Protein AF-A0A0K8VGG5-F1 (afdb_monomer_lite)

Foldseek 3Di:
DDDDPDDDDPVVVLCVVVVDPDDDLVNVLVVVVVVVLVCQQAVNNPPDDDDDDPVVVVVVVVVVVDDRRPDDDDSPPRHHCVVVVVVVVVVVVVVVVVVVVVVVVVVVVVVVQPPPDVVDDVVVCVVVVPDPPCLQVDPDPVSVVVVVLVPDPVNVVVVCVVCCCVPVVVVVVVVVVVVVVVVVVVVVVVVVVVVVVVVVVVVVVVVVVVVVVVVVVVVVVVVVVVVVVVVVVVVVCCVPPVVVVVVVVVVVVVVVVD

pLDDT: mean 72.32, std 17.64, range [27.88, 96.75]

Organism: Bactrocera latifrons (NCBI:txid174628)

Sequence (258 aa):
MTTTHIEVSLKEMLQMALGAPKISEINISILHCLFDILFKKLDCQYEKVEMDGQEAACLQSILRKSRIAPLPFNTDKVEVLSHKMKKLVHLRAHQKHLEEQLNEHLDEVRACNNKDSNMYSINDWSKYCGPCEWYCTNAETETDVYCNLLENYDFITKVKRIVEEPVIGPILNMRKRIEELHVHLLDYRRRLEEKSKRLSYIEYVANDIDKFSQLISLEKRSFQQAMEELQRMMDGKMYKVVLPTLKKYIQTETEKNQ

Radius of gyration: 51.88 Å; chains: 1; bounding box: 96×84×146 Å

Secondary structure (DSSP, 8-state):
---------HHHHHHHHT--SS--HHHHHHHHHHHHHHHHHHT-TT------SHHHHHHHHHHHHSPPPS-----TT---THHHHHHHHHHHHHHHHHHHHHHHHHHHHHHHHTS--TTS-HHHHHHHHSSTTTTTTS--TTTHHHHHHHH-HHHHHHHHHHHIIIIIHHHHHHHHHHHHHHHHHHHHHHHHHHHHHHHHHHHHHHHHHHHHHHHHHHHHHHHHHHHHHHHHHHHHHIIIIIHHHHHHHHHHHHHHT-

Structure (mmCIF, N/CA/C/O backbone):
data_AF-A0A0K8VGG5-F1
#
_entry.id   AF-A0A0K8VGG5-F1
#
loop_
_atom_site.group_PDB
_atom_site.id
_atom_site.type_symbol
_atom_site.label_atom_id
_atom_site.label_alt_id
_atom_site.label_comp_id
_atom_site.label_asym_id
_atom_site.label_entity_id
_atom_site.label_seq_id
_atom_site.pdbx_PDB_ins_code
_atom_site.Cartn_x
_atom_site.Cartn_y
_atom_site.Cartn_z
_atom_site.occupancy
_atom_site.B_iso_or_equiv
_atom_site.auth_seq_id
_atom_site.auth_comp_id
_atom_site.auth_asym_id
_atom_site.auth_atom_id
_atom_site.pdbx_PDB_model_num
ATOM 1 N N . MET A 1 1 ? 43.291 -2.675 -51.892 1.00 27.88 1 MET A N 1
ATOM 2 C CA . MET A 1 1 ? 42.647 -3.521 -50.868 1.00 27.88 1 MET A CA 1
ATOM 3 C C . MET A 1 1 ? 43.622 -4.645 -50.545 1.00 27.88 1 MET A C 1
ATOM 5 O O . MET A 1 1 ? 43.929 -5.409 -51.443 1.00 27.88 1 MET A O 1
ATOM 9 N N . THR A 1 2 ? 44.426 -4.541 -49.483 1.00 33.06 2 THR A N 1
ATOM 10 C CA . THR A 1 2 ? 44.107 -4.664 -48.037 1.00 33.06 2 THR A CA 1
ATOM 11 C C . THR A 1 2 ? 44.444 -6.071 -47.548 1.00 33.06 2 THR A C 1
ATOM 13 O O . THR A 1 2 ? 44.030 -7.059 -48.139 1.00 33.06 2 THR A O 1
ATOM 16 N N . THR A 1 3 ? 45.232 -6.121 -46.477 1.00 51.81 3 THR A N 1
ATOM 17 C CA . THR A 1 3 ? 45.608 -7.295 -45.682 1.00 51.81 3 THR A CA 1
ATOM 18 C C . THR A 1 3 ? 44.422 -8.227 -45.435 1.00 51.81 3 THR A C 1
ATOM 20 O O . THR A 1 3 ? 43.427 -7.782 -44.865 1.00 51.81 3 THR A O 1
ATOM 23 N N . THR A 1 4 ? 44.520 -9.508 -45.799 1.00 34.03 4 THR A N 1
ATOM 24 C CA . THR A 1 4 ? 43.495 -10.502 -45.449 1.00 34.03 4 THR A CA 1
ATOM 25 C C . THR A 1 4 ? 44.023 -11.460 -44.386 1.00 34.03 4 THR A C 1
ATOM 27 O O . THR A 1 4 ? 44.619 -12.497 -44.662 1.00 34.03 4 THR A O 1
ATOM 30 N N . HIS A 1 5 ? 43.772 -11.098 -43.127 1.00 41.88 5 HIS A N 1
ATOM 31 C CA . HIS A 1 5 ? 43.536 -12.100 -42.095 1.00 41.88 5 HIS A CA 1
ATOM 32 C C . HIS A 1 5 ? 42.400 -13.014 -42.584 1.00 41.88 5 HIS A C 1
ATOM 34 O O . HIS A 1 5 ? 41.344 -12.516 -42.972 1.00 41.88 5 HIS A O 1
ATOM 40 N N . ILE A 1 6 ? 42.633 -14.330 -42.625 1.00 44.53 6 ILE A N 1
ATOM 41 C CA . ILE A 1 6 ? 41.616 -15.310 -43.020 1.00 44.53 6 ILE A CA 1
ATOM 42 C C . ILE A 1 6 ? 40.860 -15.748 -41.761 1.00 44.53 6 ILE A C 1
ATOM 44 O O . ILE A 1 6 ? 41.378 -16.509 -40.945 1.00 44.53 6 ILE A O 1
ATOM 48 N N . GLU A 1 7 ? 39.628 -15.269 -41.620 1.00 40.88 7 GLU A N 1
ATOM 49 C CA . GLU A 1 7 ? 38.611 -15.854 -40.747 1.00 40.88 7 GLU A CA 1
ATOM 50 C C . GLU A 1 7 ? 37.958 -17.025 -41.498 1.00 40.88 7 GLU A C 1
ATOM 52 O O . GLU A 1 7 ? 37.336 -16.828 -42.539 1.00 40.88 7 GLU A O 1
ATOM 57 N N . VAL A 1 8 ? 38.140 -18.257 -41.009 1.00 46.16 8 VAL A N 1
ATOM 58 C CA . VAL A 1 8 ? 37.638 -19.480 -41.666 1.00 46.16 8 VAL A CA 1
ATOM 59 C C . VAL A 1 8 ? 36.397 -19.999 -40.946 1.00 46.16 8 VAL A C 1
ATOM 61 O O . VAL A 1 8 ? 36.364 -20.077 -39.715 1.00 46.16 8 VAL A O 1
ATOM 64 N N . SER A 1 9 ? 35.383 -20.396 -41.716 1.00 47.25 9 SER A N 1
ATOM 65 C CA . SER A 1 9 ? 34.114 -20.889 -41.180 1.00 47.25 9 SER A CA 1
ATOM 66 C C . SER A 1 9 ? 34.173 -22.375 -40.795 1.00 47.25 9 SER A C 1
ATOM 68 O O . SER A 1 9 ? 34.919 -23.174 -41.367 1.00 47.25 9 SER A O 1
ATOM 70 N N . LEU A 1 10 ? 33.303 -22.784 -39.864 1.00 43.03 10 LEU A N 1
ATOM 71 C CA . LEU A 1 10 ? 33.147 -24.174 -39.407 1.00 43.03 10 LEU A CA 1
ATOM 72 C C . LEU A 1 10 ? 32.965 -25.177 -40.568 1.00 43.03 10 LEU A C 1
ATOM 74 O O . LEU A 1 10 ? 33.367 -26.330 -40.460 1.00 43.03 10 LEU A O 1
ATOM 78 N N . LYS A 1 11 ? 32.396 -24.728 -41.694 1.00 46.16 11 LYS A N 1
ATOM 79 C CA . LYS A 1 11 ? 32.147 -25.518 -42.908 1.00 46.16 11 LYS A CA 1
ATOM 80 C C . LYS A 1 11 ? 33.434 -25.885 -43.658 1.00 46.16 11 LYS A C 1
ATOM 82 O O . LYS A 1 11 ? 33.551 -27.000 -44.159 1.00 46.16 11 LYS A O 1
ATOM 87 N N . GLU A 1 12 ? 34.409 -24.985 -43.705 1.00 48.16 12 GLU A N 1
ATOM 88 C CA . GLU A 1 12 ? 35.701 -25.215 -44.368 1.00 48.16 12 GLU A CA 1
ATOM 89 C C . GLU A 1 12 ? 36.634 -26.040 -43.475 1.00 48.16 12 GLU A C 1
ATOM 91 O O . GLU A 1 12 ? 37.335 -26.926 -43.961 1.00 48.16 12 GLU A O 1
ATOM 96 N N . MET A 1 13 ? 36.546 -25.856 -42.153 1.00 49.25 13 MET A N 1
ATOM 97 C CA . MET A 1 13 ? 37.193 -26.737 -41.177 1.00 49.25 13 MET A CA 1
ATOM 98 C C . MET A 1 13 ? 36.639 -28.174 -41.257 1.00 49.25 13 MET A C 1
ATOM 100 O O . MET A 1 13 ? 37.407 -29.119 -41.120 1.00 49.25 13 MET A O 1
ATOM 104 N N . LEU A 1 14 ? 35.346 -28.357 -41.565 1.00 53.09 14 LEU A N 1
ATOM 105 C CA . LEU A 1 14 ? 34.717 -29.674 -41.750 1.00 53.09 14 LEU A CA 1
ATOM 106 C C . LEU A 1 14 ? 35.116 -30.360 -43.071 1.00 53.09 14 LEU A C 1
ATOM 108 O O . LEU A 1 14 ? 35.306 -31.571 -43.094 1.00 53.09 14 LEU A O 1
ATOM 112 N N . GLN A 1 15 ? 35.272 -29.608 -44.166 1.00 48.94 15 GLN A N 1
ATOM 113 C CA . GLN A 1 15 ? 35.759 -30.154 -45.442 1.00 48.94 15 GLN A CA 1
ATOM 114 C C . GLN A 1 15 ? 37.261 -30.487 -45.410 1.00 48.94 15 GLN A C 1
ATOM 116 O O . GLN A 1 15 ? 37.673 -31.464 -46.031 1.00 48.94 15 GLN A O 1
ATOM 121 N N . MET A 1 16 ? 38.066 -29.753 -44.633 1.00 50.59 16 MET A N 1
ATOM 122 C CA . MET A 1 16 ? 39.464 -30.110 -44.345 1.00 50.59 16 MET A CA 1
ATOM 123 C C . MET A 1 16 ? 39.582 -31.268 -43.340 1.00 50.59 16 MET A C 1
ATOM 125 O O . MET A 1 16 ? 40.424 -32.145 -43.515 1.00 50.59 16 MET A O 1
ATOM 129 N N . ALA A 1 17 ? 38.702 -31.333 -42.335 1.00 48.16 17 ALA A N 1
ATOM 130 C CA . ALA A 1 17 ? 38.617 -32.458 -41.397 1.00 48.16 17 ALA A CA 1
ATOM 131 C C . ALA A 1 17 ? 38.149 -33.767 -42.060 1.00 48.16 17 ALA A C 1
ATOM 133 O O . ALA A 1 17 ? 38.403 -34.848 -41.537 1.00 48.16 17 ALA A O 1
ATOM 134 N N . LEU A 1 18 ? 37.491 -33.680 -43.219 1.00 44.94 18 LEU A N 1
ATOM 135 C CA . LEU A 1 18 ? 37.012 -34.820 -43.998 1.00 44.94 18 LEU A CA 1
ATOM 136 C C . LEU A 1 18 ? 37.808 -35.046 -45.292 1.00 44.94 18 LEU A C 1
ATOM 138 O O . LEU A 1 18 ? 37.267 -35.687 -46.185 1.00 44.94 18 LEU A O 1
ATOM 142 N N . GLY A 1 19 ? 39.048 -34.542 -45.407 1.00 45.25 19 GLY A N 1
ATOM 143 C CA . GLY A 1 19 ? 39.914 -34.554 -46.604 1.00 45.25 19 GLY A CA 1
ATOM 144 C C . GLY A 1 19 ? 40.228 -35.925 -47.238 1.00 45.25 19 GLY A C 1
ATOM 145 O O . GLY A 1 19 ? 41.388 -36.301 -47.379 1.00 45.25 19 GLY A O 1
ATOM 146 N N . ALA A 1 20 ? 39.208 -36.677 -47.646 1.00 49.12 20 ALA A N 1
ATOM 147 C CA . ALA A 1 20 ? 39.273 -38.024 -48.185 1.00 49.12 20 ALA A CA 1
ATOM 148 C C . ALA A 1 20 ? 38.339 -38.156 -49.407 1.00 49.12 20 ALA A C 1
ATOM 150 O O . ALA A 1 20 ? 37.177 -37.752 -49.342 1.00 49.12 20 ALA A O 1
ATOM 151 N N . PRO A 1 21 ? 38.788 -38.780 -50.513 1.00 53.78 21 PRO A N 1
ATOM 152 C CA . PRO A 1 21 ? 37.979 -38.965 -51.722 1.00 53.78 21 PRO A CA 1
ATOM 153 C C . PRO A 1 21 ? 36.872 -40.029 -51.577 1.00 53.78 21 PRO A C 1
ATOM 155 O O . PRO A 1 21 ? 36.093 -40.229 -52.507 1.00 53.78 21 PRO A O 1
ATOM 158 N N . LYS A 1 22 ? 36.783 -40.732 -50.435 1.00 52.47 22 LYS A N 1
ATOM 159 C CA . LYS A 1 22 ? 35.708 -41.685 -50.118 1.00 52.47 22 LYS A CA 1
ATOM 160 C C . LYS A 1 22 ? 35.277 -41.569 -48.657 1.00 52.47 22 LYS A C 1
ATOM 162 O O . LYS A 1 22 ? 36.106 -41.491 -47.754 1.00 52.47 22 LYS A O 1
ATOM 167 N N . ILE A 1 23 ? 33.964 -41.608 -48.452 1.00 53.28 23 ILE A N 1
ATOM 168 C CA . ILE A 1 23 ? 33.302 -41.597 -47.147 1.00 53.28 23 ILE A CA 1
ATOM 169 C C . ILE A 1 23 ? 33.581 -42.930 -46.439 1.00 53.28 23 ILE A C 1
ATOM 171 O O . ILE A 1 23 ? 33.201 -43.987 -46.939 1.00 53.28 23 ILE A O 1
ATOM 175 N N . SER A 1 24 ? 34.253 -42.885 -45.288 1.00 54.47 24 SER A N 1
ATOM 176 C CA . SER A 1 24 ? 34.463 -44.043 -44.414 1.00 54.47 24 SER A CA 1
ATOM 177 C C . SER A 1 24 ? 33.392 -44.106 -43.316 1.00 54.47 24 SER A C 1
ATOM 179 O O . SER A 1 24 ? 32.784 -43.094 -42.960 1.00 54.47 24 SER A O 1
ATOM 181 N N . GLU A 1 25 ? 33.182 -45.292 -42.739 1.00 57.09 25 GLU A N 1
ATOM 182 C CA . GLU A 1 25 ? 32.248 -45.537 -41.622 1.00 57.09 25 GLU A CA 1
ATOM 183 C C . GLU A 1 25 ? 32.526 -44.628 -40.404 1.00 57.09 25 GLU A C 1
ATOM 185 O O . GLU A 1 25 ? 31.616 -44.227 -39.676 1.00 57.09 25 GLU A O 1
ATOM 190 N N . ILE A 1 26 ? 33.782 -44.213 -40.237 1.00 58.41 26 ILE A N 1
ATOM 191 C CA . ILE A 1 26 ? 34.239 -43.313 -39.173 1.00 58.41 26 ILE A CA 1
ATOM 192 C C . ILE A 1 26 ? 33.782 -41.868 -39.432 1.00 58.41 26 ILE A C 1
ATOM 194 O O . ILE A 1 26 ? 33.304 -41.208 -38.514 1.00 58.41 26 ILE A O 1
ATOM 198 N N . ASN A 1 27 ? 33.851 -41.385 -40.676 1.00 58.22 27 ASN A N 1
ATOM 199 C CA . ASN A 1 27 ? 33.405 -40.033 -41.041 1.00 58.22 27 ASN A CA 1
ATOM 200 C C . ASN A 1 27 ? 31.888 -39.874 -40.875 1.00 58.22 27 ASN A C 1
ATOM 202 O O . ASN A 1 27 ? 31.411 -38.844 -40.401 1.00 58.22 27 ASN A O 1
ATOM 206 N N . ILE A 1 28 ? 31.140 -40.926 -41.219 1.00 62.59 28 ILE A N 1
ATOM 207 C CA . ILE A 1 28 ? 29.697 -41.015 -40.973 1.00 62.59 28 ILE A CA 1
ATOM 208 C C . ILE A 1 28 ? 29.424 -41.005 -39.464 1.00 62.59 28 ILE A C 1
ATOM 210 O O . ILE A 1 28 ? 28.578 -40.247 -39.002 1.00 62.59 28 ILE A O 1
ATOM 214 N N . SER A 1 29 ? 30.189 -41.771 -38.683 1.00 60.59 29 SER A N 1
ATOM 215 C CA . SER A 1 29 ? 30.059 -41.811 -37.221 1.00 60.59 29 SER A CA 1
ATOM 216 C C . SER A 1 29 ? 30.316 -40.449 -36.562 1.00 60.59 29 SER A C 1
ATOM 218 O O . SER A 1 29 ? 29.552 -40.038 -35.697 1.00 60.59 29 SER A O 1
ATOM 220 N N . ILE A 1 30 ? 31.340 -39.707 -36.999 1.00 63.28 30 ILE A N 1
ATOM 221 C CA . ILE A 1 30 ? 31.639 -38.356 -36.490 1.00 63.28 30 ILE A CA 1
ATOM 222 C C . ILE A 1 30 ? 30.507 -37.378 -36.828 1.00 63.28 30 ILE A C 1
ATOM 224 O O . ILE A 1 30 ? 30.119 -36.567 -35.988 1.00 63.28 30 ILE A O 1
ATOM 228 N N . LEU A 1 31 ? 29.952 -37.470 -38.038 1.00 64.00 31 LEU A N 1
ATOM 229 C CA . LEU A 1 31 ? 28.822 -36.647 -38.456 1.00 64.00 31 LEU A CA 1
ATOM 230 C C . LEU A 1 31 ? 27.564 -36.955 -37.629 1.00 64.00 31 LEU A C 1
ATOM 232 O O . LEU A 1 31 ? 26.900 -36.026 -37.172 1.00 64.00 31 LEU A O 1
ATOM 236 N N . HIS A 1 32 ? 27.278 -38.235 -37.376 1.00 66.50 32 HIS A N 1
ATOM 237 C CA . HIS A 1 32 ? 26.204 -38.648 -36.470 1.00 66.50 32 HIS A CA 1
ATOM 238 C C . HIS A 1 32 ? 26.393 -38.061 -35.069 1.00 66.50 32 HIS A C 1
ATOM 240 O O . HIS A 1 32 ? 25.471 -37.452 -34.535 1.00 66.50 32 HIS A O 1
ATOM 246 N N . CYS A 1 33 ? 27.600 -38.137 -34.506 1.00 65.38 33 CYS A N 1
ATOM 247 C CA . CYS A 1 33 ? 27.876 -37.566 -33.190 1.00 65.38 33 CYS A CA 1
ATOM 248 C C . CYS A 1 33 ? 27.758 -36.032 -33.164 1.00 65.38 33 CYS A C 1
ATOM 250 O O . CYS A 1 33 ? 27.311 -35.465 -32.168 1.00 65.38 33 CYS A O 1
ATOM 252 N N . LEU A 1 34 ? 28.118 -35.340 -34.250 1.00 66.62 34 LEU A N 1
ATOM 253 C CA . LEU A 1 34 ? 27.929 -33.893 -34.369 1.00 66.62 34 LEU A CA 1
ATOM 254 C C . LEU A 1 34 ? 26.440 -33.523 -34.395 1.00 66.62 34 LEU A C 1
ATOM 256 O O . LEU A 1 34 ? 26.037 -32.579 -33.713 1.00 66.62 34 LEU A O 1
ATOM 260 N N . PHE A 1 35 ? 25.624 -34.279 -35.132 1.00 69.00 35 PHE A N 1
ATOM 261 C CA . PHE A 1 35 ? 24.174 -34.104 -35.124 1.00 69.00 35 PHE A CA 1
ATOM 262 C C . PHE A 1 35 ? 23.580 -34.365 -33.740 1.00 69.00 35 PHE A C 1
ATOM 264 O O . PHE A 1 35 ? 22.821 -33.530 -33.256 1.00 69.00 35 PHE A O 1
ATOM 271 N N . ASP A 1 36 ? 23.995 -35.425 -33.048 1.00 68.12 36 ASP A N 1
ATOM 272 C CA . ASP A 1 36 ? 23.537 -35.710 -31.683 1.00 68.12 36 ASP A CA 1
ATOM 273 C C . ASP A 1 36 ? 23.883 -34.579 -30.700 1.00 68.12 36 ASP A C 1
ATOM 275 O O . ASP A 1 36 ? 23.056 -34.193 -29.870 1.00 68.12 36 ASP A O 1
ATOM 279 N N . ILE A 1 37 ? 25.081 -33.991 -30.809 1.00 67.75 37 ILE A N 1
ATOM 280 C CA . ILE A 1 37 ? 25.495 -32.840 -29.990 1.00 67.75 37 ILE A CA 1
ATOM 281 C C . ILE A 1 37 ? 24.668 -31.593 -30.328 1.00 67.75 37 ILE A C 1
ATOM 283 O O . ILE A 1 37 ? 24.286 -30.849 -29.422 1.00 67.75 37 ILE A O 1
ATOM 287 N N . LEU A 1 38 ? 24.382 -31.342 -31.608 1.00 67.25 38 LEU A N 1
ATOM 288 C CA . LEU A 1 38 ? 23.552 -30.213 -32.035 1.00 67.25 38 LEU A CA 1
ATOM 289 C C . LEU A 1 38 ? 22.106 -30.366 -31.559 1.00 67.25 38 LEU A C 1
ATOM 291 O O . LEU A 1 38 ? 21.552 -29.417 -31.006 1.00 67.25 38 LEU A O 1
ATOM 295 N N . PHE A 1 39 ? 21.527 -31.560 -31.679 1.00 68.50 39 PHE A N 1
ATOM 296 C CA . PHE A 1 39 ? 20.200 -31.854 -31.145 1.00 68.50 39 PHE A CA 1
ATOM 297 C C . PHE A 1 39 ? 20.164 -31.742 -29.617 1.00 68.50 39 PHE A C 1
ATOM 299 O O . PHE A 1 39 ? 19.191 -31.218 -29.078 1.00 68.50 39 PHE A O 1
ATOM 306 N N . LYS A 1 40 ? 21.246 -32.116 -28.911 1.00 67.81 40 LYS A N 1
ATOM 307 C CA . LYS A 1 40 ? 21.392 -31.863 -27.465 1.00 67.81 40 LYS A CA 1
ATOM 308 C C . LYS A 1 40 ? 21.412 -30.375 -27.131 1.00 67.81 40 LYS A C 1
ATOM 310 O O . LYS A 1 40 ? 20.731 -29.945 -26.207 1.00 67.81 40 LYS A O 1
ATOM 315 N N . LYS A 1 41 ? 22.171 -29.574 -27.887 1.00 66.81 41 LYS A N 1
ATOM 316 C CA . LYS A 1 41 ? 22.233 -28.114 -27.695 1.00 66.81 41 LYS A CA 1
ATOM 317 C C . LYS A 1 41 ? 20.892 -27.433 -27.936 1.00 66.81 41 LYS A C 1
ATOM 319 O O . LYS A 1 41 ? 20.602 -26.4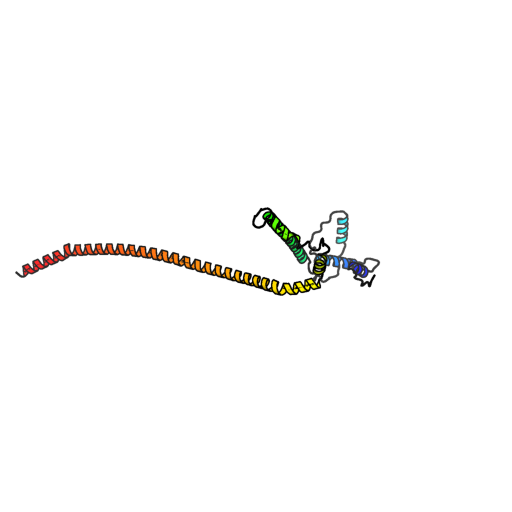45 -27.267 1.00 66.81 41 LYS A O 1
ATOM 324 N N . LEU A 1 42 ? 20.111 -27.927 -28.892 1.00 64.31 42 LEU A N 1
ATOM 325 C CA . LEU A 1 42 ? 18.816 -27.360 -29.268 1.00 64.31 42 LEU A CA 1
ATOM 326 C C . LEU A 1 42 ? 17.640 -27.894 -28.437 1.00 64.31 42 LEU A C 1
ATOM 328 O O . LEU A 1 42 ? 16.550 -27.354 -28.568 1.00 64.31 42 LEU A O 1
ATOM 332 N N . ASP A 1 43 ? 17.870 -28.865 -27.543 1.00 64.12 43 ASP A N 1
ATOM 333 C CA . ASP A 1 43 ? 16.836 -29.523 -26.720 1.00 64.12 43 ASP A CA 1
ATOM 334 C C . ASP A 1 43 ? 15.829 -30.369 -27.531 1.00 64.12 43 ASP A C 1
ATOM 336 O O . ASP A 1 43 ? 14.733 -30.666 -27.071 1.00 64.12 43 ASP A O 1
ATOM 340 N N . CYS A 1 44 ? 16.202 -30.797 -28.743 1.00 63.28 44 CYS A N 1
ATOM 341 C CA . CYS A 1 44 ? 15.328 -31.538 -29.668 1.00 63.28 44 CYS A CA 1
ATOM 342 C C . CYS A 1 44 ? 15.487 -33.067 -29.568 1.00 63.28 44 CYS A C 1
ATOM 344 O O . CYS A 1 44 ? 14.998 -33.803 -30.420 1.00 63.28 44 CYS A O 1
ATOM 346 N N . GLN A 1 45 ? 16.197 -33.582 -28.557 1.00 60.56 45 GLN A N 1
ATOM 347 C CA . GLN A 1 45 ? 16.576 -35.005 -28.481 1.00 60.56 45 GLN A CA 1
ATOM 348 C C . GLN A 1 45 ? 15.390 -35.971 -28.355 1.00 60.56 45 GLN A C 1
ATOM 350 O O . GLN A 1 45 ? 15.518 -37.151 -28.674 1.00 60.56 45 GLN A O 1
ATOM 355 N N . TYR A 1 46 ? 14.250 -35.472 -27.880 1.00 59.62 46 TYR A N 1
ATOM 356 C CA . TYR A 1 46 ? 13.032 -36.250 -27.653 1.00 59.62 46 TYR A CA 1
ATOM 357 C C . TYR A 1 46 ? 11.877 -35.805 -28.558 1.00 59.62 46 TYR A C 1
ATOM 359 O O . TYR A 1 46 ? 10.742 -36.240 -28.363 1.00 59.62 46 TYR A O 1
ATOM 367 N N . GLU A 1 47 ? 12.142 -34.935 -29.537 1.00 60.72 47 GLU A N 1
ATOM 368 C CA . GLU A 1 47 ? 11.121 -34.515 -30.491 1.00 60.72 47 GLU A CA 1
ATOM 369 C C . GLU A 1 47 ? 10.846 -35.640 -31.492 1.00 60.72 47 GLU A C 1
ATOM 371 O O . GLU A 1 47 ? 11.733 -36.155 -32.175 1.00 60.72 47 GLU A O 1
ATOM 376 N N . LYS A 1 48 ? 9.578 -36.047 -31.565 1.00 54.72 48 LYS A N 1
ATOM 377 C CA . LYS A 1 48 ? 9.122 -37.084 -32.483 1.00 54.72 48 LYS A CA 1
ATOM 378 C C . LYS A 1 48 ? 8.937 -36.465 -33.868 1.00 54.72 48 LYS A C 1
ATOM 380 O O . LYS A 1 48 ? 7.919 -35.835 -34.133 1.00 54.72 48 LYS A O 1
ATOM 385 N N . VAL A 1 49 ? 9.921 -36.645 -34.745 1.00 60.34 49 VAL A N 1
ATOM 386 C CA . VAL A 1 49 ? 9.794 -36.270 -36.158 1.00 60.34 49 VAL A CA 1
ATOM 387 C C . VAL A 1 49 ? 9.078 -37.400 -36.893 1.00 60.34 49 VAL A 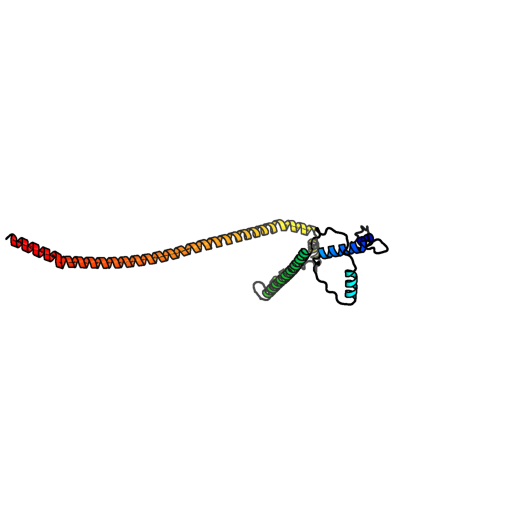C 1
ATOM 389 O O . VAL A 1 49 ? 9.632 -38.482 -37.086 1.00 60.34 49 VAL A O 1
ATOM 392 N N . GLU A 1 50 ? 7.826 -37.165 -37.274 1.00 57.19 50 GLU A N 1
ATOM 393 C CA . GLU A 1 50 ? 7.074 -38.067 -38.146 1.00 57.19 50 GLU A CA 1
ATOM 394 C C . GLU A 1 50 ? 7.368 -37.694 -39.603 1.00 57.19 50 GLU A C 1
ATOM 396 O O . GLU A 1 50 ? 7.177 -36.553 -40.019 1.00 57.19 50 GLU A O 1
ATOM 401 N N . MET A 1 51 ? 7.898 -38.650 -40.365 1.00 58.62 51 MET A N 1
ATOM 402 C CA . MET A 1 51 ? 8.161 -38.504 -41.796 1.00 58.62 51 MET A CA 1
ATOM 403 C C . MET A 1 51 ? 7.238 -39.451 -42.553 1.00 58.62 51 MET A C 1
ATOM 405 O O . MET A 1 51 ? 7.197 -40.637 -42.227 1.00 58.62 51 MET A O 1
ATOM 409 N N . ASP A 1 52 ? 6.549 -38.943 -43.571 1.00 53.56 52 ASP A N 1
ATOM 410 C CA . ASP A 1 52 ? 5.628 -39.722 -44.401 1.00 53.56 52 ASP A CA 1
ATOM 411 C C . ASP A 1 52 ? 6.083 -39.689 -45.870 1.00 53.56 52 ASP A C 1
ATOM 413 O O . ASP A 1 52 ? 6.595 -38.670 -46.336 1.00 53.56 52 ASP A O 1
ATOM 417 N N . GLY A 1 53 ? 5.944 -40.810 -46.591 1.00 73.56 53 GLY A N 1
ATOM 418 C CA . GLY A 1 53 ? 6.353 -40.945 -48.001 1.00 73.56 53 GLY A CA 1
ATOM 419 C C . GLY A 1 53 ? 7.372 -42.058 -48.300 1.00 73.56 53 GLY A C 1
ATOM 420 O O . GLY A 1 53 ? 7.876 -42.753 -47.413 1.00 73.56 53 GLY A O 1
ATOM 421 N N . GLN A 1 54 ? 7.686 -42.253 -49.585 1.00 65.12 54 GLN A N 1
ATOM 422 C CA . GLN A 1 54 ? 8.576 -43.324 -50.064 1.00 65.12 54 GLN A CA 1
ATOM 423 C C . GLN A 1 54 ? 10.034 -43.102 -49.618 1.00 65.12 54 GLN A C 1
ATOM 425 O O . GLN A 1 54 ? 10.763 -44.049 -49.308 1.00 65.12 54 GLN A O 1
ATOM 430 N N . GLU A 1 55 ? 10.435 -41.839 -49.505 1.00 60.69 55 GLU A N 1
ATOM 431 C CA . GLU A 1 55 ? 11.716 -41.391 -48.973 1.00 60.69 55 GLU A CA 1
ATOM 432 C C . GLU A 1 55 ? 11.840 -41.730 -47.483 1.00 60.69 55 GLU A C 1
ATOM 434 O O . GLU A 1 55 ? 12.901 -42.176 -47.049 1.00 60.69 55 GLU A O 1
ATOM 439 N N . ALA A 1 56 ? 10.748 -41.614 -46.716 1.00 59.31 56 ALA A N 1
ATOM 440 C CA . ALA A 1 56 ? 10.711 -41.973 -45.299 1.00 59.31 56 ALA A CA 1
ATOM 441 C C . ALA A 1 56 ? 10.905 -43.483 -45.090 1.00 59.31 56 ALA A C 1
ATOM 443 O O . ALA A 1 56 ? 11.686 -43.893 -44.231 1.00 59.31 56 ALA A O 1
ATOM 444 N N . ALA A 1 57 ? 10.281 -44.321 -45.927 1.00 63.22 57 ALA A N 1
ATOM 445 C CA . ALA A 1 57 ? 10.477 -45.773 -45.895 1.00 63.22 57 ALA A CA 1
ATOM 446 C C . ALA A 1 57 ? 11.933 -46.169 -46.215 1.00 63.22 57 ALA A C 1
ATOM 448 O O . ALA A 1 57 ? 12.505 -47.056 -45.570 1.00 63.22 57 ALA A O 1
ATOM 449 N N . CYS A 1 58 ? 12.562 -45.476 -47.170 1.00 60.72 58 CYS A N 1
ATOM 450 C CA . CYS A 1 58 ? 13.973 -45.660 -47.502 1.00 60.72 58 CYS A CA 1
ATOM 451 C C . CYS A 1 58 ? 14.879 -45.270 -46.323 1.00 60.72 58 CYS A C 1
ATOM 453 O O . CYS A 1 58 ? 15.715 -46.069 -45.891 1.00 60.72 58 CYS A O 1
ATOM 455 N N . LEU A 1 59 ? 14.658 -44.094 -45.735 1.00 61.34 59 LEU A N 1
ATOM 456 C CA . LEU A 1 59 ? 15.441 -43.568 -44.616 1.00 61.34 59 LEU A CA 1
ATOM 457 C C . LEU A 1 59 ? 15.287 -44.436 -43.358 1.00 61.34 59 LEU A C 1
ATOM 459 O O . LEU A 1 59 ? 16.276 -44.759 -42.705 1.00 61.34 59 LEU A O 1
ATOM 463 N N . GLN A 1 60 ? 14.081 -44.934 -43.079 1.00 62.31 60 GLN A N 1
ATOM 464 C CA . GLN A 1 60 ? 13.821 -45.875 -41.990 1.00 62.31 60 GLN A CA 1
ATOM 465 C C . GLN A 1 60 ? 14.533 -47.220 -42.207 1.00 62.31 60 GLN A C 1
ATOM 467 O O . GLN A 1 60 ? 15.034 -47.823 -41.256 1.00 62.31 60 GLN A O 1
ATOM 472 N N . SER A 1 61 ? 14.631 -47.685 -43.456 1.00 61.53 61 SER A N 1
ATOM 473 C CA . SER A 1 61 ? 15.390 -48.893 -43.792 1.00 61.53 61 SER A CA 1
ATOM 474 C C . SER A 1 61 ? 16.902 -48.712 -43.602 1.00 61.53 61 SER A C 1
ATOM 476 O O . SER A 1 61 ? 17.577 -49.648 -43.169 1.00 61.53 61 SER A O 1
ATOM 478 N N . ILE A 1 62 ? 17.421 -47.510 -43.875 1.00 63.03 62 ILE A N 1
ATOM 479 C CA . ILE A 1 62 ? 18.828 -47.142 -43.678 1.00 63.03 62 ILE A CA 1
ATOM 480 C C . ILE A 1 62 ? 19.129 -47.026 -42.181 1.00 63.03 62 ILE A C 1
ATOM 482 O O . ILE A 1 62 ? 20.082 -47.643 -41.714 1.00 63.03 62 ILE A O 1
ATOM 486 N N . LEU A 1 63 ? 18.271 -46.344 -41.416 1.00 60.84 63 LEU A N 1
ATOM 487 C CA . LEU A 1 63 ? 18.403 -46.190 -39.963 1.00 60.84 63 LEU A CA 1
ATOM 488 C C . LEU A 1 63 ? 18.353 -47.532 -39.216 1.00 60.84 63 LEU A C 1
ATOM 490 O O . LEU A 1 63 ? 19.096 -47.741 -38.263 1.00 60.84 63 LEU A O 1
ATOM 494 N N . ARG A 1 64 ? 17.521 -48.482 -39.667 1.00 61.88 64 ARG A N 1
ATOM 495 C CA . ARG A 1 64 ? 17.490 -49.848 -39.106 1.00 61.88 64 ARG A CA 1
ATOM 496 C C . ARG A 1 64 ? 18.769 -50.644 -39.378 1.00 61.88 64 ARG A C 1
ATOM 498 O O . ARG A 1 64 ? 19.065 -51.579 -38.640 1.00 61.88 64 ARG A O 1
ATOM 505 N N . LYS A 1 65 ? 19.492 -50.320 -40.455 1.00 57.91 65 LYS A N 1
ATOM 506 C CA . LYS A 1 65 ? 20.735 -50.995 -40.864 1.00 57.91 65 LYS A CA 1
ATOM 507 C C . LYS A 1 65 ? 21.989 -50.301 -40.333 1.00 57.91 65 LYS A C 1
ATOM 509 O O . LYS A 1 65 ? 23.026 -50.952 -40.221 1.00 57.91 65 LYS A O 1
ATOM 514 N N . SER A 1 66 ? 21.915 -49.01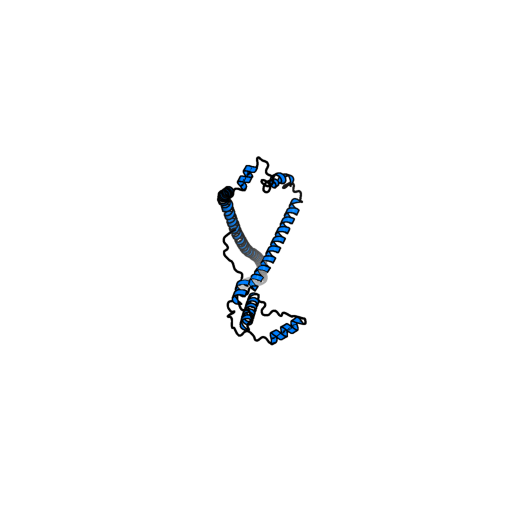2 -40.011 1.00 53.56 66 SER A N 1
ATOM 515 C CA . SER A 1 66 ? 23.020 -48.270 -39.414 1.00 53.56 66 SER A CA 1
ATOM 516 C C . SER A 1 66 ? 23.213 -48.691 -37.959 1.00 53.56 66 SER A C 1
ATOM 518 O O . SER A 1 66 ? 22.291 -48.595 -37.150 1.00 53.56 66 SER A O 1
ATOM 520 N N . ARG A 1 67 ? 24.417 -49.153 -37.613 1.00 55.44 67 ARG A N 1
ATOM 521 C CA . ARG A 1 67 ? 24.805 -49.348 -36.213 1.00 55.44 67 ARG A CA 1
ATOM 522 C C . ARG A 1 67 ? 25.057 -47.986 -35.573 1.00 55.44 67 ARG A C 1
ATOM 524 O O . ARG A 1 67 ? 25.642 -47.107 -36.199 1.00 55.44 67 ARG A O 1
ATOM 531 N N . ILE A 1 68 ? 24.621 -47.837 -34.324 1.00 56.50 68 ILE A N 1
ATOM 532 C CA . ILE A 1 68 ? 24.910 -46.665 -33.491 1.00 56.50 68 ILE A CA 1
ATOM 533 C C . ILE A 1 68 ? 26.435 -46.513 -33.409 1.00 56.50 68 ILE A C 1
ATOM 535 O O . ILE A 1 68 ? 27.141 -47.493 -33.156 1.00 56.50 68 ILE A O 1
ATOM 539 N N . ALA A 1 69 ? 26.932 -45.304 -33.676 1.00 49.56 69 ALA A N 1
ATOM 540 C CA . ALA A 1 69 ? 28.357 -45.005 -33.715 1.00 49.56 69 ALA A CA 1
ATOM 541 C C . ALA A 1 69 ? 29.054 -45.435 -32.402 1.00 49.56 69 ALA A C 1
ATOM 543 O O . ALA A 1 69 ? 28.575 -45.096 -31.320 1.00 49.56 69 ALA A O 1
ATOM 544 N N . PRO A 1 70 ? 30.198 -46.143 -32.458 1.00 49.53 70 PRO A N 1
ATOM 545 C CA . PRO A 1 70 ? 30.864 -46.706 -31.279 1.00 49.53 70 PRO A CA 1
ATOM 546 C C . PRO A 1 70 ? 31.705 -45.687 -30.489 1.00 49.53 70 PRO A C 1
ATOM 548 O O . PRO A 1 70 ? 32.507 -46.082 -29.646 1.00 49.53 70 PRO A O 1
ATOM 551 N N . LEU A 1 71 ? 31.583 -44.387 -30.770 1.00 51.47 71 LEU A N 1
ATOM 552 C CA . LEU A 1 71 ? 32.439 -43.347 -30.197 1.00 51.47 71 LEU A CA 1
ATOM 553 C C . LEU A 1 71 ? 31.710 -42.624 -29.048 1.00 51.47 71 LEU A C 1
ATOM 555 O O . LEU A 1 71 ? 30.801 -41.834 -29.309 1.00 51.47 71 LEU A O 1
ATOM 559 N N . PRO A 1 72 ? 32.092 -42.856 -27.776 1.00 49.41 72 PRO A N 1
ATOM 560 C CA . PRO A 1 72 ? 31.483 -42.189 -26.634 1.00 49.41 72 PRO A CA 1
ATOM 561 C C . PRO A 1 72 ? 32.042 -40.767 -26.513 1.00 49.41 72 PRO A C 1
ATOM 563 O O . PRO A 1 72 ? 33.033 -40.519 -25.826 1.00 49.41 72 PRO A O 1
ATOM 566 N N . PHE A 1 73 ? 31.425 -39.805 -27.197 1.00 54.56 73 PHE A N 1
ATOM 567 C CA . PHE A 1 73 ? 31.720 -38.397 -26.950 1.00 54.56 73 PHE A CA 1
ATOM 568 C C . PHE A 1 73 ? 31.128 -37.986 -25.598 1.00 54.56 73 PHE A C 1
ATOM 570 O O . PHE A 1 73 ? 29.951 -38.216 -25.323 1.00 54.56 73 PHE A O 1
ATOM 577 N N . ASN A 1 74 ? 31.943 -37.372 -24.740 1.00 51.66 74 ASN A N 1
ATOM 578 C CA . ASN A 1 74 ? 31.477 -36.861 -23.456 1.00 51.66 74 ASN A CA 1
ATOM 579 C C . ASN A 1 74 ? 30.557 -35.649 -23.700 1.00 51.66 74 ASN A C 1
ATOM 581 O O . ASN A 1 74 ? 31.008 -34.578 -24.111 1.00 51.66 74 ASN A O 1
ATOM 585 N N . THR A 1 75 ? 29.256 -35.837 -23.476 1.00 55.28 75 THR A N 1
ATOM 586 C CA . THR A 1 75 ? 28.215 -34.830 -23.724 1.00 55.28 75 THR A CA 1
ATOM 587 C C . THR A 1 75 ? 27.814 -34.054 -22.462 1.00 55.28 75 THR A C 1
ATOM 589 O O . THR A 1 75 ? 26.826 -33.317 -22.495 1.00 55.28 75 THR A O 1
ATOM 592 N N . ASP A 1 76 ? 28.559 -34.183 -21.360 1.00 56.72 76 ASP A N 1
ATOM 593 C CA . ASP A 1 76 ? 28.192 -33.620 -20.050 1.00 56.72 76 ASP A CA 1
ATOM 594 C C . ASP A 1 76 ? 28.374 -32.095 -19.974 1.00 56.72 76 ASP A C 1
ATOM 596 O O . ASP A 1 76 ? 27.764 -31.433 -19.142 1.00 56.72 76 ASP A O 1
ATOM 600 N N . LYS A 1 77 ? 29.178 -31.510 -20.873 1.00 56.47 77 LYS A N 1
ATOM 601 C CA . LYS A 1 77 ? 29.461 -30.059 -20.927 1.00 56.47 77 LYS A CA 1
ATOM 602 C C . LYS A 1 77 ? 28.636 -29.291 -21.964 1.00 56.47 77 LYS A C 1
ATOM 604 O O . LYS A 1 77 ? 28.923 -28.130 -22.251 1.00 56.47 77 LYS A O 1
ATOM 609 N N . VAL A 1 78 ? 27.653 -29.933 -22.590 1.00 60.09 78 VAL A N 1
ATOM 610 C CA . VAL A 1 78 ? 26.862 -29.313 -23.655 1.00 60.09 78 VAL A CA 1
ATOM 611 C C . VAL A 1 78 ? 25.706 -28.526 -23.036 1.00 60.09 78 VAL A C 1
ATOM 613 O O . VAL A 1 78 ? 24.672 -29.093 -22.701 1.00 60.09 78 VAL A O 1
ATOM 616 N N . GLU A 1 79 ? 25.893 -27.214 -22.871 1.00 61.91 79 GLU A N 1
ATOM 617 C CA . GLU A 1 79 ? 24.841 -26.313 -22.388 1.00 61.91 79 GLU A CA 1
ATOM 618 C C . GLU A 1 79 ? 23.665 -26.243 -23.373 1.00 61.91 79 GLU A C 1
ATOM 620 O O . GLU A 1 79 ? 23.838 -25.967 -24.565 1.00 61.91 79 GLU A O 1
ATOM 625 N N . VAL A 1 80 ? 22.460 -26.458 -22.848 1.00 64.12 80 VAL A N 1
ATOM 626 C CA . VAL A 1 80 ? 21.205 -26.416 -23.601 1.00 64.12 80 VAL A CA 1
ATOM 627 C C . VAL A 1 80 ? 20.800 -24.957 -23.852 1.00 64.12 80 VAL A C 1
ATOM 629 O O . VAL A 1 80 ? 20.708 -24.142 -22.931 1.00 64.12 80 VAL A O 1
ATOM 632 N N . LEU A 1 81 ? 20.541 -24.601 -25.112 1.00 64.88 81 LEU A N 1
ATOM 633 C CA . LEU A 1 81 ? 20.187 -23.239 -25.536 1.00 64.88 81 LEU A CA 1
ATOM 634 C C . LEU A 1 81 ? 18.730 -22.862 -25.220 1.00 64.88 81 LEU A C 1
ATOM 636 O O . LEU A 1 81 ? 18.366 -21.689 -25.347 1.00 64.88 81 LEU A O 1
ATOM 640 N N . SER A 1 82 ? 17.903 -23.810 -24.770 1.00 66.50 82 SER A N 1
ATOM 641 C CA . SER A 1 82 ? 16.469 -23.609 -24.524 1.00 66.50 82 SER A CA 1
ATOM 642 C C . SER A 1 82 ? 16.185 -22.488 -23.518 1.00 66.50 82 SER A C 1
ATOM 644 O O . SER A 1 82 ? 15.264 -21.696 -23.720 1.00 66.50 82 SER A O 1
ATOM 646 N N . HIS A 1 83 ? 17.028 -22.309 -22.494 1.00 66.75 83 HIS A N 1
ATOM 647 C CA . HIS A 1 83 ? 16.906 -21.188 -21.553 1.00 66.75 83 HIS A CA 1
ATOM 648 C C . HIS A 1 83 ? 17.138 -19.818 -22.222 1.00 66.75 83 HIS A C 1
ATOM 650 O O . HIS A 1 83 ? 16.416 -18.855 -21.956 1.00 66.75 83 HIS A O 1
ATOM 656 N N . LYS A 1 84 ? 18.119 -19.716 -23.130 1.00 70.62 84 LYS A N 1
ATOM 657 C CA . LYS A 1 84 ? 18.390 -18.474 -23.877 1.00 70.62 84 LYS A CA 1
ATOM 658 C C . LYS A 1 84 ? 17.268 -18.177 -24.875 1.00 70.62 84 LYS A C 1
ATOM 660 O O . LYS A 1 84 ? 16.880 -17.020 -25.018 1.00 70.62 84 LYS A O 1
ATOM 665 N N . MET A 1 85 ? 16.690 -19.214 -25.483 1.00 71.88 85 MET A N 1
ATOM 666 C CA . MET A 1 85 ? 15.547 -19.074 -26.387 1.00 71.88 85 MET A CA 1
ATOM 667 C C . MET A 1 85 ? 14.283 -18.605 -25.649 1.00 71.88 85 MET A C 1
ATOM 669 O O . MET A 1 85 ? 13.616 -17.676 -26.100 1.00 71.88 85 MET A O 1
ATOM 673 N N . LYS A 1 86 ? 14.003 -19.146 -24.454 1.00 75.38 86 LYS A N 1
ATOM 674 C CA . LYS A 1 86 ? 12.919 -18.659 -23.577 1.00 75.38 86 LYS A CA 1
ATOM 675 C C . LYS A 1 86 ? 13.109 -17.189 -23.189 1.00 75.38 86 LYS A C 1
ATOM 677 O O . LYS A 1 86 ? 12.156 -16.413 -23.229 1.00 75.38 86 LYS A O 1
ATOM 682 N N . LYS A 1 87 ? 14.345 -16.781 -22.879 1.00 78.44 87 LYS A N 1
ATOM 683 C CA . LYS A 1 87 ? 14.676 -15.379 -22.574 1.00 78.44 87 LYS A CA 1
ATOM 684 C C . LYS A 1 87 ? 14.436 -14.448 -23.771 1.00 78.44 87 LYS A C 1
ATOM 686 O O . LYS A 1 87 ? 13.947 -13.339 -23.580 1.00 78.44 87 LYS A O 1
ATOM 691 N N . LEU A 1 88 ? 14.721 -14.903 -24.993 1.00 79.12 88 LEU A N 1
ATOM 692 C CA . LEU A 1 88 ? 14.420 -14.168 -26.229 1.00 79.12 88 LEU A CA 1
ATOM 693 C C . LEU A 1 88 ? 12.913 -13.990 -26.456 1.00 79.12 88 LEU A C 1
ATOM 695 O O . LEU A 1 88 ? 12.481 -12.899 -26.823 1.00 79.12 88 LEU A O 1
ATOM 699 N N . VAL A 1 89 ? 12.107 -15.023 -26.194 1.00 81.00 89 VAL A N 1
ATOM 700 C CA . VAL A 1 89 ? 10.638 -14.931 -26.282 1.00 81.00 89 VAL A CA 1
ATOM 701 C C . VAL A 1 89 ? 10.094 -13.918 -25.272 1.00 81.00 89 VAL A C 1
ATOM 703 O O . VAL A 1 89 ? 9.292 -13.063 -25.638 1.00 81.00 89 VAL A O 1
ATOM 706 N N . HIS A 1 90 ? 10.581 -13.957 -24.029 1.00 82.44 90 HIS A N 1
ATOM 707 C CA . HIS A 1 90 ? 10.199 -12.989 -23.000 1.00 82.44 90 HIS A CA 1
ATOM 708 C C . HIS A 1 90 ? 10.584 -11.551 -23.381 1.00 82.44 90 HIS A C 1
ATOM 710 O O . HIS A 1 90 ? 9.777 -10.638 -23.237 1.00 82.44 90 HIS A O 1
ATOM 716 N N . LEU A 1 91 ? 11.800 -11.333 -23.895 1.00 84.44 91 LEU A N 1
ATOM 717 C CA . LEU A 1 91 ? 12.247 -10.010 -24.345 1.00 84.44 91 LEU A CA 1
ATOM 718 C C . LEU A 1 91 ? 11.382 -9.466 -25.485 1.00 84.44 91 LEU A C 1
ATOM 720 O O . LEU A 1 91 ? 11.011 -8.297 -25.458 1.00 84.44 91 LEU A O 1
ATOM 724 N N . ARG A 1 92 ? 11.005 -10.317 -26.445 1.00 87.88 92 ARG A N 1
ATOM 725 C CA . ARG A 1 92 ? 10.115 -9.925 -27.545 1.00 87.88 92 ARG A CA 1
ATOM 726 C C . ARG A 1 92 ? 8.713 -9.557 -27.046 1.00 87.88 92 ARG A C 1
ATOM 728 O O . ARG A 1 92 ? 8.139 -8.585 -27.523 1.00 87.88 92 ARG A O 1
ATOM 735 N N . ALA A 1 93 ? 8.175 -10.299 -26.077 1.00 88.12 93 ALA A N 1
ATOM 736 C CA . ALA A 1 93 ? 6.891 -9.970 -25.457 1.00 88.12 93 ALA A CA 1
ATOM 737 C C . ALA A 1 93 ? 6.952 -8.641 -24.686 1.00 88.12 93 ALA A C 1
ATOM 739 O O . ALA A 1 93 ? 6.041 -7.824 -24.790 1.00 88.12 93 ALA A O 1
ATOM 740 N N . HIS A 1 94 ? 8.047 -8.399 -23.962 1.00 89.00 94 HIS A N 1
ATOM 741 C CA . HIS A 1 94 ? 8.249 -7.153 -23.228 1.00 89.00 94 HIS A CA 1
ATOM 742 C C . HIS A 1 94 ? 8.393 -5.939 -24.154 1.00 89.00 94 HIS A C 1
ATOM 744 O O . HIS A 1 94 ? 7.789 -4.906 -23.888 1.00 89.00 94 HIS A O 1
ATOM 750 N N . GLN A 1 95 ? 9.129 -6.073 -25.263 1.00 90.44 95 GLN A N 1
ATOM 751 C CA . GLN A 1 95 ? 9.225 -5.023 -26.280 1.00 90.44 95 GLN A CA 1
ATOM 752 C C . GLN A 1 95 ? 7.840 -4.644 -26.814 1.00 90.44 95 GLN A C 1
ATOM 754 O O . GLN A 1 95 ? 7.501 -3.466 -26.844 1.00 90.44 95 GLN A O 1
ATOM 759 N N . LYS A 1 96 ? 7.024 -5.643 -27.173 1.00 91.69 96 LYS A N 1
ATOM 760 C CA . LYS A 1 96 ? 5.670 -5.403 -27.675 1.00 91.69 96 LYS A CA 1
ATOM 761 C C . LYS A 1 96 ? 4.801 -4.663 -26.650 1.00 91.69 96 LYS A C 1
ATOM 763 O O . LYS A 1 96 ? 4.094 -3.732 -27.007 1.00 91.69 96 LYS A O 1
ATOM 768 N N . HIS A 1 97 ? 4.895 -5.043 -25.377 1.00 91.19 97 HIS A N 1
ATOM 769 C CA . HIS A 1 97 ? 4.161 -4.372 -24.305 1.00 91.19 97 HIS A CA 1
ATOM 770 C C . HIS A 1 97 ? 4.570 -2.899 -24.138 1.00 91.19 97 HIS A C 1
ATOM 772 O O . HIS A 1 97 ? 3.713 -2.041 -23.957 1.00 91.19 97 HIS A O 1
ATOM 778 N N . LEU A 1 98 ? 5.868 -2.591 -24.230 1.00 88.94 98 LEU A N 1
ATOM 779 C CA . LEU A 1 98 ? 6.354 -1.209 -24.167 1.00 88.94 98 LEU A CA 1
ATOM 780 C C . LEU A 1 98 ? 5.902 -0.376 -25.374 1.00 88.94 98 LEU A C 1
ATOM 782 O O . LEU A 1 98 ? 5.573 0.796 -25.212 1.00 88.94 98 LEU A O 1
ATOM 786 N N . GLU A 1 99 ? 5.866 -0.967 -26.571 1.00 89.88 99 GLU A N 1
ATOM 787 C CA . GLU A 1 99 ? 5.323 -0.312 -27.768 1.00 89.88 99 GLU A CA 1
ATOM 788 C C . GLU A 1 99 ? 3.825 0.003 -27.609 1.00 89.88 99 GLU A C 1
ATOM 790 O O . GLU A 1 99 ? 3.384 1.090 -27.978 1.00 89.88 99 GLU A O 1
ATOM 795 N N . GLU A 1 100 ? 3.047 -0.909 -27.017 1.00 91.50 100 GLU A N 1
ATOM 796 C CA . GLU A 1 100 ? 1.629 -0.687 -26.700 1.00 91.50 100 GLU A CA 1
ATOM 797 C C . GLU A 1 100 ? 1.450 0.456 -25.684 1.00 91.50 100 GLU A C 1
ATOM 799 O O . GLU A 1 100 ? 0.697 1.389 -25.958 1.00 91.50 100 GLU A O 1
ATOM 804 N N . GLN A 1 101 ? 2.210 0.462 -24.581 1.00 89.75 101 GLN A N 1
ATOM 805 C CA . GLN A 1 101 ? 2.161 1.542 -23.581 1.00 89.75 101 GLN A CA 1
ATOM 806 C C . GLN A 1 101 ? 2.561 2.909 -24.148 1.00 89.75 101 GLN A C 1
ATOM 808 O O . GLN A 1 101 ? 1.972 3.932 -23.800 1.00 89.75 101 GLN A O 1
ATOM 813 N N . LEU A 1 102 ? 3.566 2.950 -25.027 1.00 86.19 102 LEU A N 1
ATOM 814 C CA . LEU A 1 102 ? 3.974 4.191 -25.678 1.00 86.19 102 LEU A CA 1
ATOM 815 C C . LEU A 1 102 ? 2.857 4.738 -26.572 1.00 86.19 102 LEU A C 1
ATOM 817 O O . LEU A 1 102 ? 2.594 5.939 -26.553 1.00 86.19 102 LEU A O 1
ATOM 821 N N . ASN A 1 103 ? 2.191 3.869 -27.333 1.00 86.19 103 ASN A N 1
ATOM 822 C CA . ASN A 1 103 ? 1.076 4.274 -28.183 1.00 86.19 103 ASN A CA 1
ATOM 823 C C . ASN A 1 103 ? -0.121 4.766 -27.360 1.00 86.19 103 ASN A C 1
ATOM 825 O O . ASN A 1 103 ? -0.684 5.803 -27.702 1.00 86.19 103 ASN A O 1
ATOM 829 N N . GLU A 1 104 ? -0.452 4.100 -26.249 1.00 87.94 104 GLU A N 1
ATOM 830 C CA . GLU A 1 104 ? -1.492 4.564 -25.318 1.00 87.94 104 GLU A CA 1
ATOM 831 C C . GLU A 1 104 ? -1.186 5.972 -24.792 1.00 87.94 104 GLU A C 1
ATOM 833 O O . GLU A 1 104 ? -2.032 6.862 -24.879 1.00 87.94 104 GLU A O 1
ATOM 838 N N . HIS A 1 105 ? 0.045 6.223 -24.339 1.00 78.69 105 HIS A N 1
ATOM 839 C CA . HIS A 1 105 ? 0.447 7.555 -23.884 1.00 78.69 105 HIS A CA 1
ATOM 840 C C . HIS A 1 105 ? 0.426 8.609 -24.997 1.00 78.69 105 HIS A C 1
ATOM 842 O O . HIS A 1 105 ? 0.035 9.753 -24.759 1.00 78.69 105 HIS A O 1
ATOM 848 N N . LEU A 1 106 ? 0.823 8.258 -26.223 1.00 76.56 106 LEU A N 1
ATOM 849 C CA . LEU A 1 106 ? 0.731 9.175 -27.361 1.00 76.56 106 LEU A CA 1
ATOM 850 C C . LEU A 1 106 ? -0.727 9.516 -27.697 1.00 76.56 106 LEU A C 1
ATOM 852 O O . LEU A 1 106 ? -1.022 10.666 -28.033 1.00 76.56 106 LEU A O 1
ATOM 856 N N . ASP A 1 107 ? -1.642 8.559 -27.572 1.00 77.69 107 ASP A N 1
ATOM 857 C CA . ASP A 1 107 ? -3.070 8.785 -27.786 1.00 77.69 107 ASP A CA 1
ATOM 858 C C . ASP A 1 107 ? -3.702 9.616 -26.657 1.00 77.69 107 ASP A C 1
ATOM 860 O O . ASP A 1 107 ? -4.508 10.506 -26.938 1.00 77.69 107 ASP A O 1
ATOM 864 N N . GLU A 1 108 ? -3.272 9.440 -25.404 1.00 75.25 108 GLU A N 1
ATOM 865 C CA . GLU A 1 108 ? -3.637 10.322 -24.284 1.00 75.25 108 GLU A CA 1
ATOM 866 C C . GLU A 1 108 ? -3.170 11.766 -24.518 1.00 75.25 108 GLU A C 1
ATOM 868 O O . GLU A 1 108 ? -3.937 12.712 -24.322 1.00 75.25 108 GLU A O 1
ATOM 873 N N . VAL A 1 109 ? -1.935 11.957 -24.991 1.00 69.25 109 VAL A N 1
ATOM 874 C CA . VAL A 1 109 ? -1.393 13.283 -25.332 1.00 69.25 109 VAL A CA 1
ATOM 875 C C . VAL A 1 109 ? -2.188 13.921 -26.473 1.00 69.25 109 VAL A C 1
ATOM 877 O O . VAL A 1 109 ? -2.544 15.099 -26.392 1.00 69.25 109 VAL A O 1
ATOM 880 N N . ARG A 1 110 ? -2.542 13.156 -27.512 1.00 71.00 110 ARG A N 1
ATOM 881 C CA . ARG A 1 110 ? -3.408 13.637 -28.604 1.00 71.00 110 ARG A CA 1
ATOM 882 C C . ARG A 1 110 ? -4.805 14.009 -28.103 1.00 71.00 110 ARG A C 1
ATOM 884 O O . ARG A 1 110 ? -5.338 15.044 -28.499 1.00 71.00 110 ARG A O 1
ATOM 891 N N . ALA A 1 111 ? -5.390 13.210 -27.212 1.00 68.00 111 ALA A N 1
ATOM 892 C CA . ALA A 1 111 ? -6.696 13.488 -26.617 1.00 68.00 111 ALA A CA 1
ATOM 893 C C . ALA A 1 111 ? -6.682 14.737 -25.716 1.00 68.00 111 ALA A C 1
ATOM 895 O O . ALA A 1 111 ? -7.672 15.470 -25.668 1.00 68.00 111 ALA A O 1
ATOM 896 N N . CYS A 1 112 ? -5.566 15.002 -25.032 1.00 60.88 112 CYS A N 1
ATOM 897 C CA . CYS A 1 112 ? -5.350 16.223 -24.256 1.00 60.88 112 CYS A CA 1
ATOM 898 C C . CYS A 1 112 ? -5.149 17.456 -25.149 1.00 60.88 112 CYS A C 1
ATOM 900 O O . CYS A 1 112 ? -5.734 18.496 -24.861 1.00 60.88 112 CYS A O 1
ATOM 902 N N . ASN A 1 113 ? -4.408 17.334 -26.255 1.00 57.88 113 ASN A N 1
ATOM 903 C CA . ASN A 1 113 ? -4.207 18.426 -27.218 1.00 57.88 113 ASN A CA 1
ATOM 904 C C . ASN A 1 113 ? -5.491 18.827 -27.963 1.00 57.88 113 ASN A C 1
ATOM 906 O O . ASN A 1 113 ? -5.632 19.980 -28.352 1.00 57.88 113 ASN A O 1
ATOM 910 N N . ASN A 1 114 ? -6.440 17.903 -28.142 1.00 56.19 114 ASN A N 1
ATOM 911 C CA . ASN A 1 114 ? -7.723 18.179 -28.801 1.00 56.19 114 ASN A CA 1
ATOM 912 C C . ASN A 1 114 ? -8.768 18.850 -27.891 1.00 56.19 114 ASN A C 1
ATOM 914 O O . ASN A 1 114 ? -9.870 19.160 -28.345 1.00 56.19 114 ASN A O 1
ATOM 918 N N . LYS A 1 115 ? -8.467 19.058 -26.605 1.00 59.34 115 LYS A N 1
ATOM 919 C CA . LYS A 1 115 ? -9.297 19.879 -25.722 1.00 59.34 115 LYS A CA 1
ATOM 920 C C . LYS A 1 115 ? -8.716 21.282 -25.739 1.00 59.34 115 LYS A C 1
ATOM 922 O O . LYS A 1 115 ? -7.654 21.495 -25.163 1.00 59.34 115 LYS A O 1
ATOM 927 N N . ASP A 1 116 ? -9.425 22.223 -26.363 1.00 53.94 116 ASP A N 1
ATOM 928 C CA . ASP A 1 116 ? -9.129 23.658 -26.288 1.00 53.94 116 ASP A CA 1
ATOM 929 C C . ASP A 1 116 ? -9.191 24.121 -24.826 1.00 53.94 116 ASP A C 1
ATOM 931 O O . ASP A 1 116 ? -10.203 24.605 -24.316 1.00 53.94 116 ASP A O 1
ATOM 935 N N . SER A 1 117 ? -8.094 23.916 -24.104 1.00 52.72 117 SER A N 1
ATOM 936 C CA . SER A 1 117 ? -7.871 24.542 -22.820 1.00 52.72 117 SER A CA 1
ATOM 937 C C . SER A 1 117 ? -7.262 25.908 -23.112 1.00 52.72 117 SER A C 1
ATOM 939 O O . SER A 1 117 ? -6.155 26.015 -23.636 1.00 52.72 117 SER A O 1
ATOM 941 N N . ASN A 1 118 ? -7.970 26.976 -22.738 1.00 56.25 118 ASN A N 1
ATOM 942 C CA . ASN A 1 118 ? -7.471 28.357 -22.826 1.00 56.25 118 ASN A CA 1
ATOM 943 C C . ASN A 1 118 ? -6.156 28.587 -22.048 1.00 56.25 118 ASN A C 1
ATOM 945 O O . ASN A 1 118 ? -5.590 29.673 -22.112 1.00 56.25 118 ASN A O 1
ATOM 949 N N . MET A 1 119 ? -5.685 27.590 -21.291 1.00 51.38 119 MET A N 1
ATOM 950 C CA . MET A 1 119 ? -4.447 27.621 -20.516 1.00 51.38 119 MET A CA 1
ATOM 951 C C . MET A 1 119 ? -3.235 27.063 -21.291 1.00 51.38 119 MET A C 1
ATOM 953 O O . MET A 1 119 ? -2.106 27.416 -20.967 1.00 51.38 119 MET A O 1
ATOM 957 N N . TYR A 1 120 ? -3.458 26.243 -22.329 1.00 50.91 120 TYR A N 1
ATOM 958 C CA . TYR A 1 120 ? -2.417 25.646 -23.180 1.00 50.91 120 TYR A CA 1
ATOM 959 C C . TYR A 1 120 ? -2.833 25.687 -24.660 1.00 50.91 120 TYR A C 1
ATOM 961 O O . TYR A 1 120 ? -2.969 24.658 -25.316 1.00 50.91 120 TYR A O 1
ATOM 969 N N . SER A 1 121 ? -3.066 26.889 -25.193 1.00 54.34 121 SER A N 1
ATOM 970 C CA . SER A 1 121 ? -3.407 27.076 -26.607 1.00 54.34 121 SER A CA 1
ATOM 971 C C . SER A 1 121 ? -2.261 26.614 -27.514 1.00 54.34 121 SER A C 1
ATOM 973 O O . SER A 1 121 ? -1.131 27.090 -27.386 1.00 54.34 121 SER A O 1
ATOM 975 N N . ILE A 1 122 ? -2.549 25.732 -28.477 1.00 53.84 122 ILE A N 1
ATOM 976 C CA . ILE A 1 122 ? -1.595 25.284 -29.511 1.00 53.84 122 ILE A CA 1
ATOM 977 C C . ILE A 1 122 ? -0.968 26.475 -30.260 1.00 53.84 122 ILE A C 1
ATOM 979 O O . ILE A 1 122 ? 0.191 26.407 -30.669 1.00 53.84 122 ILE A O 1
ATOM 983 N N . ASN A 1 123 ? -1.685 27.599 -30.374 1.00 57.25 123 ASN A N 1
ATOM 984 C CA . ASN A 1 123 ? -1.183 28.816 -31.017 1.00 57.25 123 ASN A CA 1
ATOM 985 C C . ASN A 1 123 ? -0.082 29.535 -30.216 1.00 57.25 123 ASN A C 1
ATOM 987 O O . ASN A 1 123 ? 0.692 30.289 -30.804 1.00 57.25 123 ASN A O 1
ATOM 991 N N . ASP A 1 124 ? 0.008 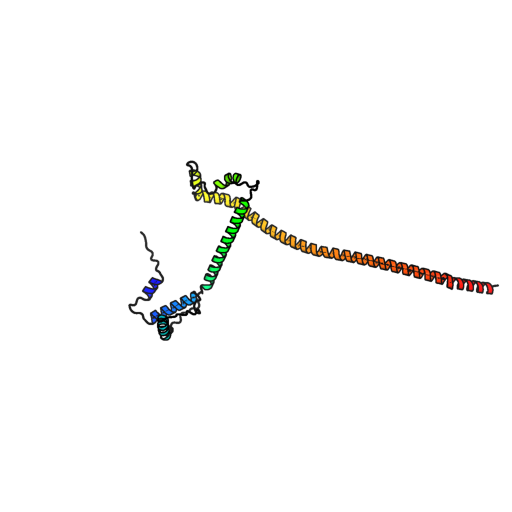29.311 -28.902 1.00 56.06 124 ASP A N 1
ATOM 992 C CA . ASP A 1 124 ? 1.108 29.828 -28.079 1.00 56.06 124 ASP A CA 1
ATOM 993 C C . ASP A 1 124 ? 2.288 28.858 -28.043 1.00 56.06 124 ASP A C 1
ATOM 995 O O . ASP A 1 124 ? 3.440 29.290 -28.052 1.00 56.06 124 ASP A O 1
ATOM 999 N N . TRP A 1 125 ? 2.016 27.552 -28.097 1.00 51.00 125 TRP A N 1
ATOM 1000 C CA . TRP A 1 125 ? 3.055 26.527 -28.170 1.00 51.00 125 TRP A CA 1
ATOM 1001 C C . TRP A 1 125 ? 3.718 26.434 -29.543 1.00 51.00 125 TRP A C 1
ATOM 1003 O O . TRP A 1 125 ? 4.888 26.081 -29.597 1.00 51.00 125 TRP A O 1
ATOM 1013 N N . SER A 1 126 ? 3.069 26.826 -30.645 1.00 53.81 126 SER A N 1
ATOM 1014 C CA . SER A 1 126 ? 3.705 26.846 -31.976 1.00 53.81 126 SER A CA 1
ATOM 1015 C C . SER A 1 126 ? 4.964 27.727 -32.036 1.00 53.81 126 SER A C 1
ATOM 1017 O O . SER A 1 126 ? 5.891 27.422 -32.785 1.00 53.81 126 SER A O 1
ATOM 1019 N N . LYS A 1 127 ? 5.058 28.755 -31.179 1.00 53.84 127 LYS A N 1
ATOM 1020 C CA . LYS A 1 127 ? 6.258 29.597 -31.011 1.00 53.84 127 LYS A CA 1
ATOM 1021 C C . LYS A 1 127 ? 7.425 28.866 -30.335 1.00 53.84 127 LYS A C 1
ATOM 1023 O O . LYS A 1 127 ? 8.572 29.259 -30.519 1.00 53.84 127 LYS A O 1
ATOM 1028 N N . TYR A 1 128 ? 7.140 27.817 -29.565 1.00 49.59 128 TYR A N 1
ATOM 1029 C CA . TYR A 1 128 ? 8.116 27.052 -28.781 1.00 49.59 128 TYR A CA 1
ATOM 1030 C C . TYR A 1 128 ? 8.327 25.618 -29.299 1.00 49.59 128 TYR A C 1
ATOM 1032 O O . TYR A 1 128 ? 9.362 25.020 -29.025 1.00 49.59 128 TYR A O 1
ATOM 1040 N N . CYS A 1 129 ? 7.385 25.072 -30.074 1.00 49.16 129 CYS A N 1
ATOM 1041 C CA . CYS A 1 129 ? 7.439 23.731 -30.667 1.00 49.16 129 CYS A CA 1
ATOM 1042 C C . CYS A 1 129 ? 8.182 23.686 -32.014 1.00 49.16 129 CYS A C 1
ATOM 1044 O O . CYS A 1 129 ? 8.502 22.604 -32.491 1.00 49.16 129 CYS A O 1
ATOM 1046 N N . GLY A 1 130 ? 8.463 24.838 -32.625 1.00 46.38 130 GLY A N 1
ATOM 1047 C CA . GLY A 1 130 ? 9.161 24.950 -33.908 1.00 46.38 130 GLY A CA 1
ATOM 1048 C C . GLY A 1 130 ? 10.697 24.807 -33.938 1.00 46.38 130 GLY A C 1
ATOM 1049 O O . GLY A 1 130 ? 11.180 24.480 -35.017 1.00 46.38 130 GLY A O 1
ATOM 1050 N N . PRO A 1 131 ? 11.505 25.027 -32.870 1.00 47.56 131 PRO A N 1
ATOM 1051 C CA . PRO A 1 131 ? 12.962 25.112 -33.070 1.00 47.56 131 PRO A CA 1
ATOM 1052 C C . PRO A 1 131 ? 13.798 23.933 -32.554 1.00 47.56 131 PRO A C 1
ATOM 1054 O O . PRO A 1 131 ? 14.910 23.747 -33.036 1.00 47.56 131 PRO A O 1
ATOM 1057 N N . CYS A 1 132 ? 13.340 23.124 -31.594 1.00 46.69 132 CYS A N 1
ATOM 1058 C CA . CYS A 1 132 ? 14.261 22.198 -30.911 1.00 46.69 132 CYS A CA 1
ATOM 1059 C C . CYS A 1 132 ? 14.760 21.029 -31.784 1.00 46.69 132 CYS A C 1
ATOM 1061 O O . CYS A 1 132 ? 15.816 20.477 -31.492 1.00 46.69 132 CYS A O 1
ATOM 1063 N N . GLU A 1 133 ? 14.053 20.685 -32.865 1.00 48.50 133 GLU A N 1
ATOM 1064 C CA . GLU A 1 133 ? 14.449 19.611 -33.797 1.00 48.50 133 GLU A CA 1
ATOM 1065 C C . GLU A 1 133 ? 14.695 20.103 -35.238 1.00 48.50 133 GLU A C 1
ATOM 1067 O O . GLU A 1 133 ? 15.047 19.310 -36.107 1.00 48.50 133 GLU A O 1
ATOM 1072 N N . TRP A 1 134 ? 14.520 21.404 -35.514 1.00 47.28 134 TRP A N 1
ATOM 1073 C CA . TRP A 1 134 ? 14.521 21.957 -36.882 1.00 47.28 134 TRP A CA 1
ATOM 1074 C C . TRP A 1 134 ? 15.638 22.965 -37.182 1.00 47.28 134 TRP A C 1
ATOM 1076 O O . TRP A 1 134 ? 15.771 23.380 -38.331 1.00 47.28 134 TRP A O 1
ATOM 1086 N N . TYR A 1 135 ? 16.466 23.339 -36.198 1.00 52.09 135 TYR A N 1
ATOM 1087 C CA . TYR A 1 135 ? 17.475 24.396 -36.376 1.00 52.09 135 TYR A CA 1
ATOM 1088 C C . TYR A 1 135 ? 18.519 24.099 -37.469 1.00 52.09 135 TYR A C 1
ATOM 1090 O O . TYR A 1 135 ? 19.002 25.035 -38.096 1.00 52.09 135 TYR A O 1
ATOM 1098 N N . CYS A 1 136 ? 18.843 22.824 -37.726 1.00 54.59 136 CYS A N 1
ATOM 1099 C CA . CYS A 1 136 ? 19.910 22.433 -38.665 1.00 54.59 136 CYS A CA 1
ATOM 1100 C C . CYS A 1 136 ? 19.426 21.700 -39.913 1.00 54.59 136 CYS A C 1
ATOM 1102 O O . CYS A 1 136 ? 20.222 21.358 -40.781 1.00 54.59 136 CYS A O 1
ATOM 1104 N N . THR A 1 137 ? 18.120 21.478 -40.030 1.00 54.25 137 THR A N 1
ATOM 1105 C CA . THR A 1 137 ? 17.542 20.739 -41.157 1.00 54.25 137 THR A CA 1
ATOM 1106 C C . THR A 1 137 ? 17.291 21.653 -42.359 1.00 54.25 137 THR A C 1
ATOM 1108 O O . THR A 1 137 ? 17.417 21.207 -43.492 1.00 54.25 137 THR A O 1
ATOM 1111 N N . ASN A 1 138 ? 16.995 22.937 -42.120 1.00 55.75 138 ASN A N 1
ATOM 1112 C CA . ASN A 1 138 ? 16.892 23.992 -43.133 1.00 55.75 138 ASN A CA 1
ATOM 1113 C C . ASN A 1 138 ? 17.582 25.261 -42.601 1.00 55.75 138 ASN A C 1
ATOM 1115 O O . ASN A 1 138 ? 16.914 26.206 -42.188 1.00 55.75 138 ASN A O 1
ATOM 1119 N N . ALA A 1 139 ? 18.915 25.258 -42.537 1.00 51.03 139 ALA A N 1
ATOM 1120 C CA . ALA A 1 139 ? 19.663 26.411 -42.045 1.00 51.03 139 ALA A CA 1
ATOM 1121 C C . ALA A 1 139 ? 19.585 27.576 -43.050 1.00 51.03 139 ALA A C 1
ATOM 1123 O O . ALA A 1 139 ? 20.032 27.464 -44.192 1.00 51.03 139 ALA A O 1
ATOM 1124 N N . GLU A 1 140 ? 19.042 28.716 -42.622 1.00 57.22 140 GLU A N 1
ATOM 1125 C CA . GLU A 1 140 ? 19.303 29.994 -43.288 1.00 57.22 140 GLU A CA 1
ATOM 1126 C C . GLU A 1 140 ? 20.770 30.390 -43.039 1.00 57.22 140 GLU A C 1
ATOM 1128 O O . GLU A 1 140 ? 21.355 30.023 -42.016 1.00 57.22 140 GLU A O 1
ATOM 1133 N N . THR A 1 141 ? 21.384 31.147 -43.953 1.00 58.31 141 THR A N 1
ATOM 1134 C CA . THR A 1 141 ? 22.842 31.403 -44.001 1.00 58.31 141 THR A CA 1
ATOM 1135 C C . THR A 1 141 ? 23.452 32.014 -42.731 1.00 58.31 141 THR A C 1
ATOM 1137 O O . THR A 1 141 ? 24.656 31.903 -42.528 1.00 58.31 141 THR A O 1
ATOM 1140 N N . GLU A 1 142 ? 22.656 32.638 -41.859 1.00 58.03 142 GLU A N 1
ATOM 1141 C CA . GLU A 1 142 ? 23.116 33.170 -40.563 1.00 58.03 142 GLU A CA 1
ATOM 1142 C C . GLU A 1 142 ? 23.093 32.129 -39.425 1.00 58.03 142 GLU A C 1
ATOM 1144 O O . GLU A 1 142 ? 23.800 32.279 -38.429 1.00 58.03 142 GLU A O 1
ATOM 1149 N N . THR A 1 143 ? 22.323 31.044 -39.570 1.00 57.44 143 THR A N 1
ATOM 1150 C CA . THR A 1 143 ? 22.163 29.987 -38.550 1.00 57.44 143 THR A CA 1
ATOM 1151 C C . THR A 1 143 ? 23.164 28.834 -38.666 1.00 57.44 143 THR A C 1
ATOM 1153 O O . THR A 1 143 ? 23.330 28.057 -37.724 1.00 57.44 143 THR A O 1
ATOM 1156 N N . ASP A 1 144 ? 23.901 28.777 -39.776 1.00 61.84 144 ASP A N 1
ATOM 1157 C CA . ASP A 1 144 ? 24.877 27.730 -40.092 1.00 61.84 144 ASP A CA 1
ATOM 1158 C C . ASP A 1 144 ? 25.995 27.629 -39.034 1.00 61.84 144 ASP A C 1
ATOM 1160 O O . ASP A 1 144 ? 26.434 26.547 -38.653 1.00 61.84 144 ASP A O 1
ATOM 1164 N N . VAL A 1 145 ? 26.409 28.755 -38.443 1.00 65.31 145 VAL A N 1
ATOM 1165 C CA . VAL A 1 145 ? 27.444 28.779 -37.391 1.00 65.31 145 VAL A CA 1
ATOM 1166 C C . VAL A 1 145 ? 26.997 28.036 -36.127 1.00 65.31 145 VAL A C 1
ATOM 1168 O O . VAL A 1 145 ? 27.799 27.335 -35.510 1.00 65.31 145 VAL A O 1
ATOM 1171 N N . TYR A 1 146 ? 25.724 28.152 -35.742 1.00 64.88 146 TYR A N 1
ATOM 1172 C CA . TYR A 1 146 ? 25.185 27.471 -34.560 1.00 64.88 146 TYR A CA 1
ATOM 1173 C C . TYR A 1 146 ? 25.006 25.975 -34.811 1.00 64.88 146 TYR A C 1
ATOM 1175 O O . TYR A 1 146 ? 25.265 25.173 -33.918 1.00 64.88 146 TYR A O 1
ATOM 1183 N N . CYS A 1 147 ? 24.646 25.597 -36.036 1.00 64.19 147 CYS A N 1
ATOM 1184 C CA . CYS A 1 147 ? 24.543 24.200 -36.443 1.00 64.19 147 CYS A CA 1
ATOM 1185 C C . CYS A 1 147 ? 25.895 23.503 -36.518 1.00 64.19 147 CYS A C 1
ATOM 1187 O O . CYS A 1 147 ? 26.063 22.444 -35.922 1.00 64.19 147 CYS A O 1
ATOM 1189 N N . ASN A 1 148 ? 26.901 24.163 -37.087 1.00 67.88 148 ASN A N 1
ATOM 1190 C CA . ASN A 1 148 ? 28.284 23.692 -37.038 1.00 67.88 148 ASN A CA 1
ATOM 1191 C C . ASN A 1 148 ? 28.803 23.548 -35.592 1.00 67.88 148 ASN A C 1
ATOM 1193 O O . ASN A 1 148 ? 29.626 22.680 -35.301 1.00 67.88 148 ASN A O 1
ATOM 1197 N N . LEU A 1 149 ? 28.317 24.373 -34.656 1.00 67.50 149 LEU A N 1
ATOM 1198 C CA . LEU A 1 149 ? 28.639 24.256 -33.231 1.00 67.50 149 LEU A CA 1
ATOM 1199 C C . LEU A 1 149 ? 27.938 23.058 -32.566 1.00 67.50 149 LEU A C 1
ATOM 1201 O O . LEU A 1 149 ? 28.537 22.391 -31.724 1.00 67.50 149 LEU A O 1
ATOM 1205 N N . LEU A 1 150 ? 26.684 22.787 -32.939 1.00 64.56 150 LEU A N 1
ATOM 1206 C CA . LEU A 1 150 ? 25.887 21.657 -32.451 1.00 64.56 150 LEU A CA 1
ATOM 1207 C C . LEU A 1 150 ? 26.311 20.315 -33.061 1.00 64.56 150 LEU A C 1
ATOM 1209 O O . LEU A 1 150 ? 26.085 19.284 -32.439 1.00 64.56 150 LEU A O 1
ATOM 1213 N N . GLU A 1 151 ? 26.961 20.311 -34.223 1.00 66.44 151 GLU A N 1
ATOM 1214 C CA . GLU A 1 151 ? 27.624 19.130 -34.793 1.00 66.44 151 GLU A CA 1
ATOM 1215 C C . GLU A 1 151 ? 29.028 18.904 -34.206 1.00 66.44 151 GLU A C 1
ATOM 1217 O O . GLU A 1 151 ? 29.587 17.805 -34.285 1.00 66.44 151 GLU A O 1
ATOM 1222 N N . ASN A 1 152 ? 29.611 19.924 -33.569 1.00 77.06 152 ASN A N 1
ATOM 1223 C CA . ASN A 1 152 ? 30.937 19.832 -32.979 1.00 77.06 152 ASN A CA 1
ATOM 1224 C C . ASN A 1 152 ? 30.918 19.012 -31.679 1.00 77.06 152 ASN A C 1
ATOM 1226 O O . ASN A 1 152 ? 30.534 19.479 -30.601 1.00 77.06 152 ASN A O 1
ATOM 1230 N N . TYR A 1 153 ? 31.425 17.784 -31.777 1.00 75.50 153 TYR A N 1
ATOM 1231 C CA . TYR A 1 153 ? 31.508 16.832 -30.672 1.00 75.50 153 TYR A CA 1
ATOM 1232 C C . TYR A 1 153 ? 32.244 17.372 -29.431 1.00 75.50 153 TYR A C 1
ATOM 1234 O O . TYR A 1 153 ? 31.837 17.083 -28.303 1.00 75.50 153 TYR A O 1
ATOM 1242 N N . ASP A 1 154 ? 33.291 18.186 -29.596 1.00 78.25 154 ASP A N 1
ATOM 1243 C CA . ASP A 1 154 ? 34.042 18.754 -28.468 1.00 78.25 154 ASP A CA 1
ATOM 1244 C C . ASP A 1 154 ? 33.243 19.832 -27.733 1.00 78.25 154 ASP A C 1
ATOM 1246 O O . ASP A 1 154 ? 33.313 19.930 -26.503 1.00 78.25 154 ASP A O 1
ATOM 1250 N N . PHE A 1 155 ? 32.460 20.627 -28.468 1.00 78.12 155 PHE A N 1
ATOM 1251 C CA . PHE A 1 155 ? 31.548 21.604 -27.880 1.00 78.12 155 PHE A CA 1
ATOM 1252 C C . PHE A 1 155 ? 30.442 20.897 -27.097 1.00 78.12 155 PHE A C 1
ATOM 1254 O O . PHE A 1 155 ? 30.267 21.181 -25.911 1.00 78.12 155 PHE A O 1
ATOM 1261 N N . ILE A 1 156 ? 29.779 19.908 -27.706 1.00 76.19 156 ILE A N 1
ATOM 1262 C CA . ILE A 1 156 ? 28.750 19.101 -27.038 1.00 76.19 156 ILE A CA 1
ATOM 1263 C C . ILE A 1 156 ? 29.320 18.434 -25.787 1.00 76.19 156 ILE A C 1
ATOM 1265 O O . ILE A 1 156 ? 28.703 18.488 -24.729 1.00 76.19 156 ILE A O 1
ATOM 1269 N N . THR A 1 157 ? 30.512 17.842 -25.865 1.00 75.25 157 THR A N 1
ATOM 1270 C CA . THR A 1 157 ? 31.130 17.151 -24.725 1.00 75.25 157 THR A CA 1
ATOM 1271 C C . THR A 1 157 ? 31.477 18.121 -23.594 1.00 75.25 157 THR A C 1
ATOM 1273 O O . THR A 1 157 ? 31.292 17.790 -22.421 1.00 75.25 157 THR A O 1
ATOM 1276 N N . LYS A 1 158 ? 31.945 19.335 -23.913 1.00 78.88 158 LYS A N 1
ATOM 1277 C CA . LYS A 1 158 ? 32.213 20.377 -22.910 1.00 78.88 158 LYS A CA 1
ATOM 1278 C C . LYS A 1 158 ? 30.932 20.915 -22.287 1.00 78.88 158 LYS A C 1
ATOM 1280 O O . LYS A 1 158 ? 30.867 20.993 -21.066 1.00 78.88 158 LYS A O 1
ATOM 1285 N N . VAL A 1 159 ? 29.916 21.235 -23.086 1.00 77.19 159 VAL A N 1
ATOM 1286 C CA . VAL A 1 159 ? 28.606 21.684 -22.588 1.00 77.19 159 VAL A CA 1
ATOM 1287 C C . VAL A 1 159 ? 27.969 20.596 -21.738 1.00 77.19 159 VAL A C 1
ATOM 1289 O O . VAL A 1 159 ? 27.526 20.874 -20.631 1.00 77.19 159 VAL A O 1
ATOM 1292 N N . LYS A 1 160 ? 28.012 19.343 -22.196 1.00 70.94 160 LYS A N 1
ATOM 1293 C CA . LYS A 1 160 ? 27.545 18.192 -21.433 1.00 70.94 160 LYS A CA 1
ATOM 1294 C C . LYS A 1 160 ? 28.260 18.115 -20.090 1.00 70.94 160 LYS A C 1
ATOM 1296 O O . LYS A 1 160 ? 27.576 18.121 -19.088 1.00 70.94 160 LYS A O 1
ATOM 1301 N N . ARG A 1 161 ? 29.594 18.178 -20.022 1.00 74.50 161 ARG A N 1
ATOM 1302 C CA . ARG A 1 161 ? 30.316 18.192 -18.730 1.00 74.50 161 ARG A CA 1
ATOM 1303 C C . ARG A 1 161 ? 29.948 19.383 -17.839 1.00 74.50 161 ARG A C 1
ATOM 1305 O O . ARG A 1 161 ? 29.761 19.204 -16.643 1.00 74.50 161 ARG A O 1
ATOM 1312 N N . ILE A 1 162 ? 29.824 20.579 -18.414 1.00 75.56 162 ILE A N 1
ATOM 1313 C CA . ILE A 1 162 ? 29.511 21.810 -17.674 1.00 75.56 162 ILE A CA 1
ATOM 1314 C C . ILE A 1 162 ? 28.066 21.814 -17.159 1.00 75.56 162 ILE A C 1
ATOM 1316 O O . ILE A 1 162 ? 27.811 22.422 -16.129 1.00 75.56 162 ILE A O 1
ATOM 1320 N N . VAL A 1 163 ? 27.125 21.164 -17.848 1.00 72.00 163 VAL A N 1
ATOM 1321 C CA . VAL A 1 163 ? 25.689 21.183 -17.513 1.00 72.00 163 VAL A CA 1
ATOM 1322 C C . VAL A 1 163 ? 25.253 19.921 -16.760 1.00 72.00 163 VAL A C 1
ATOM 1324 O O . VAL A 1 163 ? 24.463 20.011 -15.824 1.00 72.00 163 VAL A O 1
ATOM 1327 N N . GLU A 1 164 ? 25.782 18.751 -17.116 1.00 68.94 164 GLU A N 1
ATOM 1328 C CA . GLU A 1 164 ? 25.480 17.455 -16.489 1.00 68.94 164 GLU A CA 1
ATOM 1329 C C . GLU A 1 164 ? 25.802 17.486 -14.994 1.00 68.94 164 GLU A C 1
ATOM 1331 O O . GLU A 1 164 ? 24.961 17.134 -14.172 1.00 68.94 164 GLU A O 1
ATOM 1336 N N . GLU A 1 165 ? 26.968 17.995 -14.610 1.00 66.88 165 GLU A N 1
ATOM 1337 C CA . GLU A 1 165 ? 27.405 17.966 -13.215 1.00 66.88 165 GLU A CA 1
ATOM 1338 C C . GLU A 1 165 ? 26.587 18.894 -12.282 1.00 66.88 165 GLU A C 1
ATOM 1340 O O . GLU A 1 165 ? 26.071 18.407 -11.268 1.00 66.88 165 GLU A O 1
ATOM 1345 N N . PRO A 1 166 ? 26.356 20.186 -12.602 1.00 74.81 166 PRO A N 1
ATOM 1346 C CA . PRO A 1 166 ? 25.591 21.079 -11.732 1.00 74.81 166 PRO A CA 1
ATOM 1347 C C . PRO A 1 166 ? 24.071 20.948 -11.862 1.00 74.81 166 PRO A C 1
ATOM 1349 O O . PRO A 1 166 ? 23.373 21.389 -10.953 1.00 74.81 166 PRO A O 1
ATOM 1352 N N . VAL A 1 167 ? 23.529 20.375 -12.945 1.00 76.88 167 VAL A N 1
ATOM 1353 C CA . VAL A 1 167 ? 22.068 20.251 -13.123 1.00 76.88 167 VAL A CA 1
ATOM 1354 C C . VAL A 1 167 ? 21.583 18.840 -12.809 1.00 76.88 167 VAL A C 1
ATOM 1356 O O . VAL A 1 167 ? 20.633 18.673 -12.042 1.00 76.88 167 VAL A O 1
ATOM 1359 N N . ILE A 1 168 ? 22.239 17.804 -13.337 1.00 79.56 168 ILE A N 1
ATOM 1360 C CA . ILE A 1 168 ? 21.768 16.421 -13.167 1.00 79.56 168 ILE A CA 1
ATOM 1361 C C . ILE A 1 168 ? 22.068 15.919 -11.751 1.00 79.56 168 ILE A C 1
ATOM 1363 O O . ILE A 1 168 ? 21.215 15.266 -11.149 1.00 79.56 168 ILE A O 1
ATOM 1367 N N . GLY A 1 169 ? 23.211 16.290 -11.166 1.00 81.19 169 GLY A N 1
ATOM 1368 C CA . GLY A 1 169 ? 23.564 15.930 -9.788 1.00 81.19 169 GLY A CA 1
ATOM 1369 C C . GLY A 1 169 ? 22.497 16.337 -8.755 1.00 81.19 169 GLY A C 1
ATOM 1370 O O . GLY A 1 169 ? 21.979 15.472 -8.039 1.00 81.19 169 GLY A O 1
ATOM 1371 N N . PRO A 1 170 ? 22.101 17.624 -8.684 1.00 85.81 170 PRO A N 1
ATOM 1372 C CA . PRO A 1 170 ? 21.043 18.071 -7.781 1.00 85.81 170 PRO A CA 1
ATOM 1373 C C . PRO A 1 170 ? 19.678 17.446 -8.067 1.00 85.81 170 PRO A C 1
ATOM 1375 O O . PRO A 1 170 ? 18.973 17.112 -7.117 1.00 85.81 170 PRO A O 1
ATOM 1378 N N . ILE A 1 171 ? 19.314 17.232 -9.336 1.00 85.00 171 ILE A N 1
ATOM 1379 C CA . ILE A 1 171 ? 18.047 16.579 -9.702 1.00 85.00 171 ILE A CA 1
ATOM 1380 C C . ILE A 1 171 ? 18.017 15.128 -9.204 1.00 85.00 171 ILE A C 1
ATOM 1382 O O . ILE A 1 171 ? 17.019 14.695 -8.625 1.00 85.00 171 ILE A O 1
ATOM 1386 N N . LEU A 1 172 ? 19.112 14.381 -9.363 1.00 84.31 172 LEU A N 1
ATOM 1387 C CA . LEU A 1 172 ? 19.226 13.015 -8.844 1.00 84.31 172 LEU A CA 1
ATOM 1388 C C . LEU A 1 172 ? 19.185 12.985 -7.310 1.00 84.31 172 LEU A C 1
ATOM 1390 O O . LEU A 1 172 ? 18.526 12.125 -6.726 1.00 84.31 172 LEU A O 1
ATOM 1394 N N . ASN A 1 173 ? 19.828 13.949 -6.646 1.00 89.94 173 ASN A N 1
ATOM 1395 C CA . ASN A 1 173 ? 19.758 14.091 -5.192 1.00 89.94 173 ASN A CA 1
ATOM 1396 C C . ASN A 1 173 ? 18.326 14.415 -4.726 1.00 89.94 173 ASN A C 1
ATOM 1398 O O . ASN A 1 173 ? 17.814 13.781 -3.805 1.00 89.94 173 ASN A O 1
ATOM 1402 N N . MET A 1 174 ? 17.635 15.337 -5.402 1.00 91.38 174 MET A N 1
ATOM 1403 C CA . MET A 1 174 ? 16.230 15.642 -5.124 1.00 91.38 174 MET A CA 1
ATOM 1404 C C . MET A 1 174 ? 15.340 14.415 -5.307 1.00 91.38 174 MET A C 1
ATOM 1406 O O . MET A 1 174 ? 14.530 14.138 -4.426 1.00 91.38 174 MET A O 1
ATOM 1410 N N . ARG A 1 175 ? 15.523 13.641 -6.386 1.00 91.44 175 ARG A N 1
ATOM 1411 C CA . ARG A 1 175 ? 14.799 12.377 -6.590 1.00 91.44 175 ARG A CA 1
ATOM 1412 C C . ARG A 1 175 ? 14.998 11.434 -5.404 1.00 91.44 175 ARG A C 1
ATOM 1414 O O . ARG A 1 175 ? 14.016 10.952 -4.848 1.00 91.44 175 ARG A O 1
ATOM 1421 N N . LYS A 1 176 ? 16.243 11.239 -4.965 1.00 94.12 176 LYS A N 1
ATOM 1422 C CA . LYS A 1 176 ? 16.557 10.380 -3.817 1.00 94.12 176 LYS A CA 1
ATOM 1423 C C . LYS A 1 176 ? 15.886 10.867 -2.527 1.00 94.12 176 LYS A C 1
ATOM 1425 O O . LYS A 1 176 ? 15.293 10.076 -1.803 1.00 94.12 176 LYS A O 1
ATOM 1430 N N . ARG A 1 177 ? 15.912 12.177 -2.261 1.00 95.50 177 ARG A N 1
ATOM 1431 C CA . ARG A 1 177 ? 15.235 12.773 -1.094 1.00 95.50 177 ARG A CA 1
ATOM 1432 C C . ARG A 1 177 ? 13.718 12.603 -1.150 1.00 95.50 177 ARG A C 1
ATOM 1434 O O . ARG A 1 177 ? 13.094 12.422 -0.109 1.00 95.50 177 ARG A O 1
ATOM 1441 N N . ILE A 1 178 ? 13.122 12.666 -2.341 1.00 94.69 178 ILE A N 1
ATOM 1442 C CA . ILE A 1 178 ? 11.687 12.423 -2.539 1.00 94.69 178 ILE A CA 1
ATOM 1443 C C . ILE A 1 178 ? 11.350 10.953 -2.263 1.00 94.69 178 ILE A C 1
ATOM 1445 O O . ILE A 1 178 ? 10.357 10.680 -1.592 1.00 94.69 178 ILE A O 1
ATOM 1449 N N . GLU A 1 179 ? 12.179 10.013 -2.718 1.00 94.75 179 GLU A N 1
ATOM 1450 C CA . GLU A 1 179 ? 12.015 8.584 -2.419 1.00 94.75 179 GLU A CA 1
ATOM 1451 C C . GLU A 1 179 ? 12.131 8.302 -0.913 1.00 94.75 179 GLU A C 1
ATOM 1453 O O . GLU A 1 179 ? 11.269 7.635 -0.341 1.00 94.75 179 GLU A O 1
ATOM 1458 N N . GLU A 1 180 ? 13.133 8.872 -0.238 1.00 96.25 180 GLU A N 1
ATOM 1459 C CA . GLU A 1 180 ? 13.288 8.766 1.220 1.00 96.25 180 GLU A CA 1
ATOM 1460 C C . GLU A 1 180 ? 12.080 9.362 1.961 1.00 96.25 180 GLU A C 1
ATOM 1462 O O . GLU A 1 180 ? 11.525 8.737 2.869 1.00 96.25 180 GLU A O 1
ATOM 1467 N N . LEU A 1 181 ? 11.611 10.542 1.541 1.00 96.12 181 LEU A N 1
ATOM 1468 C CA . LEU A 1 181 ? 10.417 11.172 2.104 1.00 96.12 181 LEU A CA 1
ATOM 1469 C C . LEU A 1 181 ? 9.172 10.299 1.909 1.00 96.12 181 LEU A C 1
ATOM 1471 O O . LEU A 1 181 ? 8.358 10.184 2.825 1.00 96.12 181 LEU A O 1
ATOM 1475 N N . HIS A 1 182 ? 9.025 9.661 0.748 1.00 94.19 182 HIS A N 1
ATOM 1476 C CA . HIS A 1 182 ? 7.917 8.750 0.479 1.00 94.19 182 HIS A CA 1
ATOM 1477 C C . HIS A 1 182 ? 7.918 7.565 1.455 1.00 94.19 182 HIS A C 1
ATOM 1479 O O . HIS A 1 182 ? 6.881 7.251 2.041 1.00 94.19 182 HIS A O 1
ATOM 1485 N N . VAL A 1 183 ? 9.085 6.962 1.707 1.00 96.19 183 VAL A N 1
ATOM 1486 C CA . VAL A 1 183 ? 9.231 5.887 2.701 1.00 96.19 183 VAL A CA 1
ATOM 1487 C C . VAL A 1 183 ? 8.855 6.378 4.103 1.00 96.19 183 VAL A C 1
ATOM 1489 O O . VAL A 1 183 ? 8.097 5.707 4.807 1.00 96.19 183 VAL A O 1
ATOM 1492 N N . HIS A 1 184 ? 9.308 7.570 4.498 1.00 96.00 184 HIS A N 1
ATOM 1493 C CA . HIS A 1 184 ? 8.944 8.161 5.789 1.00 96.00 184 HIS A CA 1
ATOM 1494 C C . HIS A 1 184 ? 7.442 8.445 5.918 1.00 96.00 184 HIS A C 1
ATOM 1496 O O . HIS A 1 184 ? 6.867 8.208 6.982 1.00 96.00 184 HIS A O 1
ATOM 1502 N N . LEU A 1 185 ? 6.785 8.908 4.852 1.00 95.31 185 LEU A N 1
ATOM 1503 C CA . LEU A 1 185 ? 5.339 9.141 4.837 1.00 95.31 185 LEU A CA 1
ATOM 1504 C C . LEU A 1 185 ? 4.547 7.836 4.963 1.00 95.31 185 LEU A C 1
ATOM 1506 O O . LEU A 1 185 ? 3.545 7.796 5.680 1.00 95.31 185 LEU A O 1
ATOM 1510 N N . LEU A 1 186 ? 5.002 6.759 4.318 1.00 95.50 186 LEU A N 1
ATOM 1511 C CA . LEU A 1 186 ? 4.389 5.438 4.460 1.00 95.50 186 LEU A CA 1
ATOM 1512 C C . LEU A 1 186 ? 4.506 4.906 5.895 1.00 95.50 186 LEU A C 1
ATOM 1514 O O . LEU A 1 186 ? 3.519 4.400 6.437 1.00 95.50 186 LEU A O 1
ATOM 1518 N N . ASP A 1 187 ? 5.673 5.055 6.529 1.00 96.00 187 ASP A N 1
ATOM 1519 C CA . ASP A 1 187 ? 5.865 4.665 7.931 1.00 96.00 187 ASP A CA 1
ATOM 1520 C C . ASP A 1 187 ? 5.016 5.524 8.879 1.00 96.00 187 ASP A C 1
ATOM 1522 O O . ASP A 1 187 ? 4.349 5.005 9.777 1.00 96.00 187 ASP A O 1
ATOM 1526 N N . TYR A 1 188 ? 4.955 6.837 8.641 1.00 95.62 188 TYR A N 1
ATOM 1527 C CA . TYR A 1 188 ? 4.107 7.740 9.415 1.00 95.62 188 TYR A CA 1
ATOM 1528 C C . TYR A 1 188 ? 2.626 7.359 9.316 1.00 95.62 188 TYR A C 1
ATOM 1530 O O . TYR A 1 188 ? 1.954 7.250 10.343 1.00 95.62 188 TYR A O 1
ATOM 1538 N N . ARG A 1 189 ? 2.127 7.070 8.106 1.00 95.75 189 ARG A N 1
ATOM 1539 C CA . ARG A 1 189 ? 0.753 6.592 7.893 1.00 95.75 189 ARG A CA 1
ATOM 1540 C C . ARG A 1 189 ? 0.482 5.309 8.676 1.00 95.75 189 ARG A C 1
ATOM 1542 O O . ARG A 1 189 ? -0.525 5.227 9.375 1.00 95.75 189 ARG A O 1
ATOM 1549 N N . ARG A 1 190 ? 1.402 4.340 8.628 1.00 95.56 190 ARG A N 1
ATOM 1550 C CA . ARG A 1 190 ? 1.280 3.083 9.382 1.00 95.56 190 ARG A CA 1
ATOM 1551 C C . ARG A 1 190 ? 1.184 3.330 10.891 1.00 95.56 190 ARG A C 1
ATOM 1553 O O . ARG A 1 190 ? 0.329 2.746 11.556 1.00 95.56 190 ARG A O 1
ATOM 1560 N N . ARG A 1 191 ? 2.033 4.204 11.444 1.00 95.88 191 ARG A N 1
ATOM 1561 C CA . ARG A 1 191 ? 1.988 4.569 12.873 1.00 95.88 191 ARG A CA 1
ATOM 1562 C C . ARG A 1 191 ? 0.685 5.280 13.237 1.00 95.88 191 ARG A C 1
ATOM 1564 O O . ARG A 1 191 ? 0.137 5.026 14.309 1.00 95.88 191 ARG A O 1
ATOM 1571 N N . LEU A 1 192 ? 0.186 6.151 12.360 1.00 94.88 192 LEU A N 1
ATOM 1572 C CA . LEU A 1 192 ? -1.074 6.865 12.558 1.00 94.88 192 LEU A CA 1
ATOM 1573 C C . LEU A 1 192 ? -2.262 5.895 12.605 1.00 94.88 192 LEU A C 1
ATOM 1575 O O . LEU A 1 192 ? -3.082 5.986 13.516 1.00 94.88 192 LEU A O 1
ATOM 1579 N N . GLU A 1 193 ? -2.319 4.924 11.692 1.00 94.44 193 GLU A N 1
ATOM 1580 C CA . GLU A 1 193 ? -3.345 3.874 11.691 1.00 94.44 193 GLU A CA 1
ATOM 1581 C C . GLU A 1 193 ? -3.313 3.038 12.978 1.00 94.44 193 GLU A C 1
ATOM 1583 O O . GLU A 1 193 ? -4.358 2.750 13.562 1.00 94.44 193 GLU A O 1
ATOM 1588 N N . GLU A 1 194 ? -2.124 2.676 13.470 1.00 93.62 194 GLU A N 1
ATOM 1589 C CA . GLU A 1 194 ? -1.995 1.938 14.729 1.00 93.62 194 GLU A CA 1
ATOM 1590 C C . GLU A 1 194 ? -2.498 2.758 15.927 1.00 93.62 194 GLU A C 1
ATOM 1592 O O . GLU A 1 194 ? -3.218 2.244 16.787 1.00 93.62 194 GLU A O 1
ATOM 1597 N N . LYS A 1 195 ? -2.158 4.051 15.983 1.00 91.75 195 LYS A N 1
ATOM 1598 C CA . LYS A 1 195 ? -2.628 4.952 17.044 1.00 91.75 195 LYS A CA 1
ATOM 1599 C C . LYS A 1 195 ? -4.130 5.212 16.958 1.00 91.75 195 LYS A C 1
ATOM 1601 O O . LYS A 1 195 ? -4.780 5.218 17.998 1.00 91.75 195 LYS A O 1
ATOM 1606 N N . SER A 1 196 ? -4.684 5.346 15.755 1.00 91.56 196 SER A N 1
ATOM 1607 C CA . SER A 1 196 ? -6.126 5.484 15.530 1.00 91.56 196 SER A CA 1
ATOM 1608 C C . SER A 1 196 ? -6.893 4.260 16.042 1.00 91.56 196 SER A C 1
ATOM 1610 O O . SER A 1 196 ? -7.837 4.415 16.814 1.00 91.56 196 SER A O 1
ATOM 1612 N N . LYS A 1 197 ? -6.414 3.041 15.745 1.00 90.06 197 LYS A N 1
ATOM 1613 C CA . LYS A 1 197 ? -6.985 1.802 16.305 1.00 90.06 197 LYS A CA 1
ATOM 1614 C C . LYS A 1 197 ? -6.931 1.774 17.832 1.00 90.06 197 LYS A C 1
ATOM 1616 O O . LYS A 1 197 ? -7.877 1.333 18.473 1.00 90.06 197 LYS A O 1
ATOM 1621 N N . ARG A 1 198 ? -5.840 2.248 18.444 1.00 88.69 198 ARG A N 1
ATOM 1622 C CA . ARG A 1 198 ? -5.762 2.359 19.913 1.00 88.69 198 ARG A CA 1
ATOM 1623 C C . ARG A 1 198 ? -6.776 3.360 20.465 1.00 88.69 198 ARG A C 1
ATOM 1625 O O . ARG A 1 198 ? -7.382 3.085 21.494 1.00 88.69 198 ARG A O 1
ATOM 1632 N N . LEU A 1 199 ? -6.981 4.479 19.773 1.00 90.25 199 LEU A N 1
ATOM 1633 C CA . LEU A 1 199 ? -7.940 5.504 20.174 1.00 90.25 199 LEU A CA 1
ATOM 1634 C C . LEU A 1 199 ? -9.381 4.973 20.169 1.00 90.25 199 LEU A C 1
ATOM 1636 O O . LEU A 1 199 ? -10.121 5.258 21.104 1.00 90.25 199 LEU A O 1
ATOM 1640 N N . SER A 1 200 ? -9.755 4.133 19.195 1.00 88.31 200 SER A N 1
ATOM 1641 C CA . SER A 1 200 ? -11.104 3.548 19.167 1.00 88.31 200 SER A CA 1
ATOM 1642 C C . SER A 1 200 ? -11.410 2.678 20.392 1.00 88.31 200 SER A C 1
ATOM 1644 O O . SER A 1 200 ? -12.548 2.639 20.840 1.00 88.31 200 SER A O 1
ATOM 1646 N N . TYR A 1 201 ? -10.409 2.028 21.002 1.00 89.69 201 TYR A N 1
ATOM 1647 C CA . TYR A 1 201 ? -10.634 1.290 22.255 1.00 89.69 201 TYR A CA 1
ATOM 1648 C C . TYR A 1 201 ? -10.970 2.212 23.429 1.00 89.69 201 TYR A C 1
ATOM 1650 O O . TYR A 1 201 ? -11.744 1.821 24.297 1.00 89.69 201 TYR A O 1
ATOM 1658 N N . ILE A 1 202 ? -10.426 3.433 23.456 1.00 89.62 202 ILE A N 1
ATOM 1659 C CA . ILE A 1 202 ? -10.747 4.417 24.499 1.00 89.62 202 ILE A CA 1
ATOM 1660 C C . ILE A 1 202 ? -12.221 4.821 24.400 1.00 89.62 202 ILE A C 1
ATOM 1662 O O . ILE A 1 202 ? -12.882 4.940 25.426 1.00 89.62 202 ILE A O 1
ATOM 1666 N N . GLU A 1 203 ? -12.754 4.965 23.186 1.00 89.31 203 GLU A N 1
ATOM 1667 C CA . GLU A 1 203 ? -14.173 5.262 22.961 1.00 89.31 203 GLU A CA 1
ATOM 1668 C C . GLU A 1 203 ? -15.085 4.131 23.465 1.00 89.31 203 GLU A C 1
ATOM 1670 O O . GLU A 1 203 ? -16.077 4.391 24.146 1.00 89.31 203 GLU A O 1
ATOM 1675 N N . TYR A 1 204 ? -14.717 2.865 23.228 1.00 89.75 204 TYR A N 1
ATOM 1676 C CA . TYR A 1 204 ? -15.438 1.722 23.804 1.00 89.75 204 TYR A CA 1
ATOM 1677 C C . TYR A 1 204 ? -15.415 1.730 25.336 1.00 89.75 204 TYR A C 1
ATOM 1679 O O . TYR A 1 204 ? -16.460 1.561 25.962 1.00 89.75 204 TYR A O 1
ATOM 1687 N N . VAL A 1 205 ? -14.249 1.973 25.942 1.00 91.88 205 VAL A N 1
ATOM 1688 C CA . VAL A 1 205 ? -14.116 2.039 27.406 1.00 91.88 205 VAL A CA 1
ATOM 1689 C C . VAL A 1 205 ? -14.931 3.198 27.985 1.00 91.88 205 VAL A C 1
ATOM 1691 O O . VAL A 1 205 ? -15.587 3.020 29.006 1.00 91.88 205 VAL A O 1
ATOM 1694 N N . ALA A 1 206 ? -14.941 4.364 27.334 1.00 92.88 206 ALA A N 1
ATOM 1695 C CA . ALA A 1 206 ? -15.755 5.502 27.754 1.00 92.88 206 ALA A CA 1
ATOM 1696 C C . ALA A 1 206 ? -17.255 5.161 27.738 1.00 92.88 206 ALA A C 1
ATOM 1698 O O . ALA A 1 206 ? -17.950 5.397 28.725 1.00 92.88 206 ALA A O 1
ATOM 1699 N N . ASN A 1 207 ? -17.731 4.513 26.670 1.00 93.75 207 ASN A N 1
ATOM 1700 C CA . ASN A 1 207 ? -19.116 4.049 26.579 1.00 93.75 207 ASN A CA 1
ATOM 1701 C C . ASN A 1 207 ? -19.473 3.036 27.678 1.00 93.75 207 ASN A C 1
ATOM 1703 O O . ASN A 1 207 ? -20.580 3.067 28.215 1.00 93.75 207 ASN A O 1
ATOM 1707 N N . ASP A 1 208 ? -18.559 2.130 28.028 1.00 94.12 208 ASP A N 1
ATOM 1708 C CA . ASP A 1 208 ? -18.799 1.171 29.107 1.00 94.12 208 ASP A CA 1
ATOM 1709 C C . ASP A 1 208 ? -18.799 1.839 30.489 1.00 94.12 208 ASP A C 1
ATOM 1711 O O . ASP A 1 208 ? -19.637 1.498 31.325 1.00 94.12 208 ASP A O 1
ATOM 1715 N N . ILE A 1 209 ? -17.943 2.840 30.722 1.00 95.06 209 ILE A N 1
ATOM 1716 C CA . ILE A 1 209 ? -17.975 3.659 31.946 1.00 95.06 209 ILE A CA 1
ATOM 1717 C C . ILE A 1 209 ? -19.323 4.379 32.089 1.00 95.06 209 ILE A C 1
ATOM 1719 O O . ILE A 1 209 ? -19.889 4.397 33.186 1.00 95.06 209 ILE A O 1
ATOM 1723 N N . ASP A 1 210 ? -19.870 4.924 31.002 1.00 95.38 210 ASP A N 1
ATOM 1724 C CA . ASP A 1 210 ? -21.185 5.573 31.020 1.00 95.38 210 ASP A CA 1
ATOM 1725 C C . ASP A 1 210 ? -22.303 4.576 31.342 1.00 95.38 210 ASP A C 1
ATOM 1727 O O . ASP A 1 210 ? -23.154 4.854 32.193 1.00 95.38 210 ASP A O 1
ATOM 1731 N N . LYS A 1 211 ? -22.275 3.373 30.750 1.00 95.56 211 LYS A N 1
ATOM 1732 C CA . LYS A 1 211 ? -23.221 2.298 31.099 1.00 95.56 211 LYS A CA 1
ATOM 1733 C C . LYS A 1 211 ? -23.119 1.910 32.573 1.00 95.56 211 LYS A C 1
ATOM 1735 O O . LYS A 1 211 ? -24.143 1.799 33.246 1.00 95.56 211 LYS A O 1
ATOM 1740 N N . PHE A 1 212 ? -21.906 1.720 33.095 1.00 95.62 212 PHE A N 1
ATOM 1741 C CA . PHE A 1 212 ? -21.711 1.393 34.509 1.00 95.62 212 PHE A CA 1
ATOM 1742 C C . PHE A 1 212 ? -22.197 2.518 35.420 1.00 95.62 212 PHE A C 1
ATOM 1744 O O . PHE A 1 212 ? -22.860 2.250 36.419 1.00 95.62 212 PHE A O 1
ATOM 1751 N N . SER A 1 213 ? -21.955 3.775 35.053 1.00 95.69 213 SER A N 1
ATOM 1752 C CA . SER A 1 213 ? -22.458 4.930 35.801 1.00 95.69 213 SER A CA 1
ATOM 1753 C C . SER A 1 213 ? -23.989 4.960 35.839 1.00 95.69 213 SER A C 1
ATOM 1755 O O . SER A 1 213 ? -24.575 5.216 36.894 1.00 95.69 213 SER A O 1
ATOM 1757 N N . GLN A 1 214 ? -24.657 4.626 34.729 1.00 96.19 214 GLN A N 1
ATOM 1758 C CA . GLN A 1 214 ? -26.115 4.485 34.692 1.00 96.19 214 GLN A CA 1
ATOM 1759 C C . GLN A 1 214 ? -26.606 3.344 35.592 1.00 96.19 214 GLN A C 1
ATOM 1761 O O . GLN A 1 214 ? -27.537 3.552 36.372 1.00 96.19 214 GLN A O 1
ATOM 1766 N N . LEU A 1 215 ? -25.965 2.172 35.554 1.00 96.75 215 LEU A N 1
ATOM 1767 C CA . LEU A 1 215 ? -26.315 1.036 36.417 1.00 96.75 215 LEU A CA 1
ATOM 1768 C C . LEU A 1 215 ? -26.155 1.373 37.904 1.00 96.75 215 LEU A C 1
ATOM 1770 O O . LEU A 1 215 ? -27.076 1.140 38.685 1.00 96.75 215 LEU A O 1
ATOM 1774 N N . ILE A 1 216 ? -25.044 2.009 38.283 1.00 96.00 216 ILE A N 1
ATOM 1775 C CA . ILE A 1 216 ? -24.805 2.477 39.655 1.00 96.00 216 ILE A CA 1
ATOM 1776 C C . ILE A 1 216 ? -25.890 3.472 40.079 1.00 96.00 216 ILE A C 1
ATOM 1778 O O . ILE A 1 216 ? -26.389 3.413 41.203 1.00 96.00 216 ILE A O 1
ATOM 1782 N N . SER A 1 217 ? -26.294 4.383 39.188 1.00 95.25 217 SER A N 1
ATOM 1783 C CA . SER A 1 217 ? -27.367 5.336 39.489 1.00 95.25 217 SER A CA 1
ATOM 1784 C C . SER A 1 217 ? -28.715 4.642 39.741 1.00 95.25 217 SER A C 1
ATOM 1786 O O . SER A 1 217 ? -29.477 5.067 40.616 1.00 95.25 217 SER A O 1
ATOM 1788 N N . LEU A 1 218 ? -28.989 3.551 39.017 1.00 96.12 218 LEU A N 1
ATOM 1789 C CA . LEU A 1 218 ? -30.203 2.753 39.157 1.00 96.12 218 LEU A CA 1
ATOM 1790 C C . LEU A 1 218 ? -30.201 1.960 40.471 1.00 96.12 218 LEU A C 1
ATOM 1792 O O . LEU A 1 218 ? -31.173 2.029 41.225 1.00 96.12 218 LEU A O 1
ATOM 1796 N N . GLU A 1 219 ? -29.099 1.274 40.785 1.00 96.06 219 GLU A N 1
ATOM 1797 C CA . GLU A 1 219 ? -28.937 0.556 42.055 1.00 96.06 219 GLU A CA 1
ATOM 1798 C C . GLU A 1 219 ? -29.026 1.499 43.248 1.00 96.06 219 GLU A C 1
ATOM 1800 O O . GLU A 1 219 ? -29.744 1.215 44.205 1.00 96.06 219 GLU A O 1
ATOM 1805 N N . LYS A 1 220 ? -28.370 2.664 43.177 1.00 95.75 220 LYS A N 1
ATOM 1806 C CA . LYS A 1 220 ? -28.451 3.682 44.227 1.00 95.75 220 LYS A CA 1
ATOM 1807 C C . LYS A 1 220 ? -29.897 4.100 44.487 1.00 95.75 220 LYS A C 1
ATOM 1809 O O . LYS A 1 220 ? -30.299 4.213 45.643 1.00 95.75 220 LYS A O 1
ATOM 1814 N N . ARG A 1 221 ? -30.692 4.304 43.431 1.00 95.75 221 ARG A N 1
ATOM 1815 C CA . ARG A 1 221 ? -32.118 4.636 43.562 1.00 95.75 221 ARG A CA 1
ATOM 1816 C C . ARG A 1 221 ? -32.900 3.494 44.213 1.00 95.75 221 ARG A C 1
ATOM 1818 O O . ARG A 1 221 ? -33.680 3.753 45.125 1.00 95.75 221 ARG A O 1
ATOM 1825 N N . SER A 1 222 ? -32.673 2.254 43.781 1.00 96.19 222 SER A N 1
ATOM 1826 C CA . SER A 1 222 ? -33.326 1.075 44.361 1.00 96.19 222 SER A CA 1
ATOM 1827 C C . SER A 1 222 ? -32.980 0.904 45.842 1.00 96.19 222 SER A C 1
ATOM 1829 O O . SER A 1 222 ? -33.859 0.644 46.660 1.00 96.19 222 SER A O 1
ATOM 1831 N N . PHE A 1 223 ? -31.709 1.080 46.203 1.00 96.50 223 PHE A N 1
ATOM 1832 C CA . PHE A 1 223 ? -31.251 1.000 47.586 1.00 96.50 223 PHE A CA 1
ATOM 1833 C C . PHE A 1 223 ? -31.892 2.085 48.453 1.00 96.50 223 PHE A C 1
ATOM 1835 O O . PHE A 1 223 ? -32.353 1.807 49.558 1.00 96.50 223 PHE A O 1
ATOM 1842 N N . GLN A 1 224 ? -31.973 3.314 47.940 1.00 96.38 224 GLN A N 1
ATOM 1843 C CA . GLN A 1 224 ? -32.608 4.419 48.650 1.00 96.38 224 GLN A CA 1
ATOM 1844 C C . GLN A 1 224 ? -34.096 4.147 48.910 1.00 96.38 224 GLN A C 1
ATOM 1846 O O . GLN A 1 224 ? -34.560 4.333 50.032 1.00 96.38 224 GLN A O 1
ATOM 1851 N N . GLN A 1 225 ? -34.818 3.620 47.917 1.00 95.69 225 GLN A N 1
ATOM 1852 C CA . GLN A 1 225 ? -36.216 3.212 48.080 1.00 95.69 225 GLN A CA 1
ATOM 1853 C C . GLN A 1 225 ? -36.379 2.108 49.132 1.00 95.69 225 GLN A C 1
ATOM 1855 O O . GLN A 1 225 ? -37.247 2.214 49.999 1.00 95.69 225 GLN A O 1
ATOM 1860 N N . ALA A 1 226 ? -35.521 1.084 49.101 1.00 96.25 226 ALA A N 1
ATOM 1861 C CA . ALA A 1 226 ? -35.537 0.013 50.095 1.00 96.25 226 ALA A CA 1
ATOM 1862 C C . ALA A 1 226 ? -35.254 0.540 51.513 1.00 96.25 226 ALA A C 1
ATOM 1864 O O . ALA A 1 226 ? -35.896 0.111 52.472 1.00 96.25 226 ALA A O 1
ATOM 1865 N N . MET A 1 227 ? -34.339 1.505 51.659 1.00 95.81 227 MET A N 1
ATOM 1866 C CA . MET A 1 227 ? -34.071 2.141 52.951 1.00 95.81 227 MET A CA 1
ATOM 1867 C C . MET A 1 227 ? -35.244 2.979 53.457 1.00 95.81 227 MET A C 1
ATOM 1869 O O . MET A 1 227 ? -35.599 2.886 54.630 1.00 95.81 227 MET A O 1
ATOM 1873 N N . GLU A 1 228 ? -35.891 3.752 52.588 1.00 95.81 228 GLU A N 1
ATOM 1874 C CA . GLU A 1 228 ? -37.100 4.500 52.947 1.00 95.81 228 GLU A CA 1
ATOM 1875 C C . GLU A 1 228 ? -38.250 3.573 53.367 1.00 95.81 228 GLU A C 1
ATOM 1877 O O . GLU A 1 228 ? -39.048 3.917 54.242 1.00 95.81 228 GLU A O 1
ATOM 1882 N N . GLU A 1 229 ? -38.366 2.399 52.748 1.00 95.94 229 GLU A N 1
ATOM 1883 C CA . GLU A 1 229 ? -39.353 1.388 53.123 1.00 95.94 229 GLU A CA 1
ATOM 1884 C C . GLU A 1 229 ? -39.020 0.729 54.469 1.00 95.94 229 GLU A C 1
ATOM 1886 O O . GLU A 1 229 ? -39.896 0.618 55.331 1.00 95.94 229 GLU A O 1
ATOM 1891 N N . LEU A 1 230 ? -37.754 0.365 54.698 1.00 96.06 230 LEU A N 1
ATOM 1892 C CA . LEU A 1 230 ? -37.287 -0.156 55.987 1.00 96.06 230 LEU A CA 1
ATOM 1893 C C . LEU A 1 230 ? -37.510 0.845 57.119 1.00 96.06 230 LEU A C 1
ATOM 1895 O O . LEU A 1 230 ? -37.966 0.457 58.196 1.00 96.06 230 LEU A O 1
ATOM 1899 N N . GLN A 1 231 ? -37.237 2.126 56.880 1.00 95.06 231 GLN A N 1
ATOM 1900 C CA . GLN A 1 231 ? -37.463 3.168 57.872 1.00 95.06 231 GLN A CA 1
ATOM 1901 C C . GLN A 1 231 ? -38.953 3.331 58.177 1.00 95.06 231 GLN A C 1
ATOM 1903 O O . GLN A 1 231 ? -39.339 3.281 59.343 1.00 95.06 231 GLN A O 1
ATOM 1908 N N . ARG A 1 232 ? -39.814 3.368 57.150 1.00 94.94 232 ARG A N 1
ATOM 1909 C CA . ARG A 1 232 ? -41.276 3.350 57.339 1.00 94.94 232 ARG A CA 1
ATOM 1910 C C . ARG A 1 232 ? -41.751 2.124 58.123 1.00 94.94 232 ARG A C 1
ATOM 1912 O O . ARG A 1 232 ? -42.648 2.238 58.961 1.00 94.94 232 ARG A O 1
ATOM 1919 N N . MET A 1 233 ? -41.160 0.954 57.881 1.00 94.31 233 MET A N 1
ATOM 1920 C CA . MET A 1 233 ? -41.485 -0.271 58.613 1.00 94.31 233 MET A CA 1
ATOM 1921 C C . MET A 1 233 ? -41.038 -0.199 60.080 1.00 94.31 233 MET A C 1
ATOM 1923 O O . MET A 1 233 ? -41.800 -0.599 60.965 1.00 94.31 233 MET A O 1
ATOM 1927 N N . MET A 1 234 ? -39.832 0.313 60.350 1.00 94.31 234 MET A N 1
ATOM 1928 C CA . MET A 1 234 ? -39.331 0.545 61.708 1.00 94.31 234 MET A CA 1
ATOM 1929 C C . MET A 1 234 ? -40.208 1.530 62.465 1.00 94.31 234 MET A C 1
ATOM 1931 O O . MET A 1 234 ? -40.654 1.200 63.561 1.00 94.31 234 MET A O 1
ATOM 1935 N N . ASP A 1 235 ? -40.516 2.681 61.870 1.00 93.50 235 ASP A N 1
ATOM 1936 C CA . ASP A 1 235 ? -41.394 3.682 62.471 1.00 93.50 235 ASP A CA 1
ATOM 1937 C C . ASP A 1 235 ? -42.763 3.062 62.770 1.00 93.50 235 ASP A C 1
ATOM 1939 O O . ASP A 1 235 ? -43.269 3.145 63.889 1.00 93.50 235 ASP A O 1
ATOM 1943 N N . GLY A 1 236 ? -43.327 2.319 61.812 1.00 93.50 236 GLY A N 1
ATOM 1944 C CA . GLY A 1 236 ? -44.569 1.574 62.000 1.00 93.50 236 GLY A CA 1
ATOM 1945 C C . GLY A 1 236 ? -44.520 0.598 63.182 1.00 93.50 236 GLY A C 1
ATOM 1946 O O . GLY A 1 236 ? -45.441 0.589 64.002 1.00 93.50 236 GLY A O 1
ATOM 1947 N N . LYS A 1 237 ? -43.453 -0.203 63.312 1.00 93.69 237 LYS A N 1
ATOM 1948 C CA . LYS A 1 237 ? -43.255 -1.106 64.462 1.00 93.69 237 LYS A CA 1
ATOM 1949 C C . LYS A 1 237 ? -43.075 -0.335 65.769 1.00 93.69 237 LYS A C 1
ATOM 1951 O O . LYS A 1 237 ? -43.640 -0.732 66.791 1.00 93.69 237 LYS A O 1
ATOM 1956 N N . MET A 1 238 ? -42.332 0.766 65.747 1.00 92.25 238 MET A N 1
ATOM 1957 C CA . MET A 1 238 ? -42.060 1.583 66.922 1.00 92.25 238 MET A CA 1
ATOM 1958 C C . MET A 1 238 ? -43.347 2.208 67.466 1.00 92.25 238 MET A C 1
ATOM 1960 O O . MET A 1 238 ? -43.643 2.054 68.651 1.00 92.25 238 MET A O 1
ATOM 1964 N N . TYR A 1 239 ? -44.168 2.808 66.599 1.00 90.62 239 TYR A N 1
ATOM 1965 C CA . TYR A 1 239 ? -45.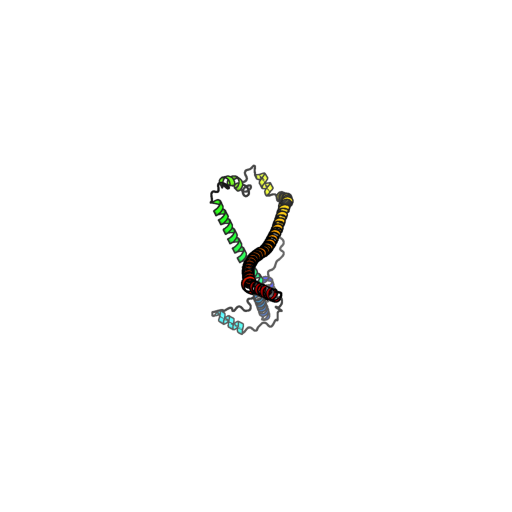438 3.429 66.981 1.00 90.62 239 TYR A CA 1
ATOM 1966 C C . TYR A 1 239 ? -46.540 2.429 67.338 1.00 90.62 239 TYR A C 1
ATOM 1968 O O . TYR A 1 239 ? -47.336 2.708 68.232 1.00 90.62 239 TYR A O 1
ATOM 1976 N N . LYS A 1 240 ? -46.621 1.274 66.662 1.00 89.06 240 LYS A N 1
ATOM 1977 C CA . LYS A 1 240 ? -47.726 0.318 66.874 1.00 89.06 240 LYS A CA 1
ATOM 1978 C C . LYS A 1 240 ? -47.460 -0.723 67.953 1.00 89.06 240 LYS A C 1
ATOM 1980 O O . LYS A 1 240 ? -48.410 -1.208 68.557 1.00 89.06 240 LYS A O 1
ATOM 1985 N N . VAL A 1 241 ? -46.202 -1.098 68.174 1.00 88.19 241 VAL A N 1
ATOM 1986 C CA . VAL A 1 241 ? -45.850 -2.202 69.079 1.00 88.19 241 VAL A CA 1
ATOM 1987 C C . VAL A 1 241 ? -45.056 -1.682 70.265 1.00 88.19 241 VAL A C 1
ATOM 1989 O O . VAL A 1 241 ? -45.499 -1.818 71.402 1.00 88.19 241 VAL A O 1
ATOM 1992 N N . VAL A 1 242 ? -43.912 -1.044 70.020 1.00 85.94 242 VAL A N 1
ATOM 1993 C CA . VAL A 1 242 ? -42.948 -0.723 71.085 1.00 85.94 242 VAL A CA 1
ATOM 1994 C C . VAL A 1 242 ? -43.477 0.367 72.020 1.00 85.94 242 VAL A C 1
ATOM 1996 O O . VAL A 1 242 ? -43.568 0.138 73.224 1.00 85.94 242 VAL A O 1
ATOM 1999 N N . LEU A 1 243 ? -43.895 1.515 71.480 1.00 88.62 243 LEU A N 1
ATOM 2000 C CA . LEU A 1 243 ? -44.424 2.640 72.262 1.00 88.62 243 LEU A CA 1
ATOM 2001 C C . LEU A 1 243 ? -45.675 2.269 73.080 1.00 88.62 243 LEU A C 1
ATOM 2003 O O . LEU A 1 243 ? -45.707 2.581 74.271 1.00 88.62 243 LEU A O 1
ATOM 2007 N N . PRO A 1 244 ? -46.687 1.571 72.523 1.00 90.56 244 PRO A N 1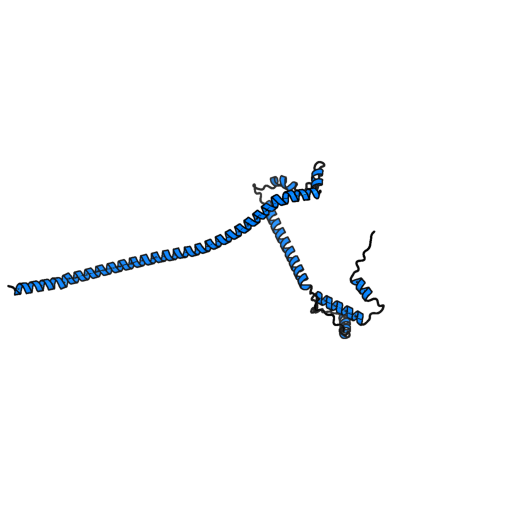
ATOM 2008 C CA . PRO A 1 244 ? -47.840 1.127 73.303 1.00 90.56 244 PRO A CA 1
ATOM 2009 C C . PRO A 1 244 ? -47.477 0.125 74.400 1.00 90.56 244 PRO A C 1
ATOM 2011 O O . PRO A 1 244 ? -48.051 0.187 75.485 1.00 90.56 244 PRO A O 1
ATOM 2014 N N . THR A 1 245 ? -46.521 -0.773 74.146 1.00 87.62 245 THR A N 1
ATOM 2015 C CA . THR A 1 245 ? -46.068 -1.754 75.147 1.00 87.62 245 THR A CA 1
ATOM 2016 C C . THR A 1 245 ? -45.326 -1.067 76.291 1.00 87.62 245 THR A C 1
ATOM 2018 O O . THR A 1 245 ? -45.628 -1.328 77.451 1.00 87.62 245 THR A O 1
ATOM 2021 N N . LEU A 1 246 ? -44.435 -0.121 75.979 1.00 87.19 246 LEU A N 1
ATOM 2022 C CA . LEU A 1 246 ? -43.772 0.738 76.966 1.00 87.19 246 LEU A CA 1
ATOM 2023 C C . LEU A 1 246 ? -44.776 1.566 77.768 1.00 87.19 246 LEU A C 1
ATOM 2025 O O . LEU A 1 246 ? -44.685 1.621 78.990 1.00 87.19 246 LEU A O 1
ATOM 2029 N N . LYS A 1 247 ? -45.766 2.170 77.102 1.00 88.06 247 LYS A N 1
ATOM 2030 C CA . LYS A 1 247 ? -46.822 2.936 77.769 1.00 88.06 247 LYS A CA 1
ATOM 2031 C C . LYS A 1 247 ? -47.612 2.066 78.747 1.00 88.06 247 LYS A C 1
ATOM 2033 O O . LYS A 1 247 ? -47.803 2.481 79.884 1.00 88.06 247 LYS A O 1
ATOM 2038 N N . LYS A 1 248 ? -48.030 0.866 78.325 1.00 85.44 248 LYS A N 1
ATOM 2039 C CA . LYS A 1 248 ? -48.709 -0.100 79.202 1.00 85.44 248 LYS A CA 1
ATOM 2040 C C . LYS A 1 248 ? -47.832 -0.490 80.386 1.00 85.44 248 LYS A C 1
ATOM 2042 O O . LYS A 1 248 ? -48.318 -0.462 81.505 1.00 85.44 248 LYS A O 1
ATOM 2047 N N . TYR A 1 249 ? -46.559 -0.799 80.142 1.00 88.06 249 TYR A N 1
ATOM 2048 C CA . TYR A 1 249 ? -45.604 -1.156 81.190 1.00 88.06 249 TYR A CA 1
ATOM 2049 C C . TYR A 1 249 ? -45.464 -0.046 82.239 1.00 88.06 249 TYR A C 1
ATOM 2051 O O . TYR A 1 249 ? -45.615 -0.311 83.429 1.00 88.06 249 TYR A O 1
ATOM 2059 N N . ILE A 1 250 ? -45.252 1.200 81.797 1.00 84.69 250 ILE A N 1
ATOM 2060 C CA . ILE A 1 250 ? -45.154 2.364 82.686 1.00 84.69 250 ILE A CA 1
ATOM 2061 C C . ILE A 1 250 ? -46.440 2.520 83.498 1.00 84.69 250 ILE A C 1
ATOM 2063 O O . ILE A 1 250 ? -46.350 2.672 84.707 1.00 84.69 250 ILE A O 1
ATOM 2067 N N . GLN A 1 251 ? -47.615 2.419 82.866 1.00 82.06 251 GLN A N 1
ATOM 2068 C CA . GLN A 1 251 ? -48.904 2.505 83.561 1.00 82.06 251 GLN A CA 1
ATOM 2069 C C . GLN A 1 251 ? -49.041 1.434 84.652 1.00 82.06 251 GLN A C 1
ATOM 2071 O O . GLN A 1 251 ? -49.323 1.768 85.799 1.00 82.06 251 GLN A O 1
ATOM 2076 N N . THR A 1 252 ? -48.737 0.172 84.338 1.00 79.25 252 THR A N 1
ATOM 2077 C CA . THR A 1 252 ? -48.784 -0.917 85.326 1.00 79.25 252 THR A CA 1
ATOM 2078 C C . THR A 1 252 ? -47.761 -0.773 86.453 1.00 79.25 252 THR A C 1
ATOM 2080 O O . THR A 1 252 ? -48.045 -1.171 87.575 1.00 79.25 252 THR A O 1
ATOM 2083 N N . GLU A 1 253 ? -46.575 -0.220 86.197 1.00 76.94 253 GLU A N 1
ATOM 2084 C CA . GLU A 1 253 ? -45.574 0.018 87.248 1.00 76.94 253 GLU A CA 1
ATOM 2085 C C . GLU A 1 253 ? -45.907 1.249 88.105 1.00 76.94 253 GLU A C 1
ATOM 2087 O O . GLU A 1 253 ? -45.622 1.263 89.301 1.00 76.94 253 GLU A O 1
ATOM 2092 N N . THR A 1 254 ? -46.558 2.270 87.540 1.00 70.56 254 THR A N 1
ATOM 2093 C CA . THR A 1 254 ? -47.070 3.404 88.324 1.00 70.56 254 THR A CA 1
ATOM 2094 C C . THR A 1 254 ? -48.267 3.020 89.191 1.00 70.56 254 THR A C 1
ATOM 2096 O O . THR A 1 254 ? -48.372 3.509 90.308 1.00 70.56 254 THR A O 1
ATOM 2099 N N . GLU A 1 255 ? -49.122 2.108 88.721 1.00 69.69 255 GLU A N 1
ATOM 2100 C CA . GLU A 1 255 ? -50.274 1.590 89.476 1.00 69.69 255 GLU A CA 1
ATOM 2101 C C . GLU A 1 255 ? -49.867 0.636 90.612 1.00 69.69 255 GLU A C 1
ATOM 2103 O O . GLU A 1 255 ? -50.591 0.519 91.591 1.00 69.69 255 GLU A O 1
ATOM 2108 N N . LYS A 1 256 ? -48.707 -0.029 90.522 1.00 63.00 256 LYS A N 1
ATOM 2109 C CA . LYS A 1 256 ? -48.158 -0.867 91.609 1.00 63.00 256 LYS A CA 1
ATOM 2110 C C . LYS A 1 256 ? -47.474 -0.077 92.729 1.00 63.00 256 LYS A C 1
ATOM 2112 O O . LYS A 1 256 ? -47.228 -0.641 93.791 1.00 63.00 256 LYS A O 1
ATOM 2117 N N . ASN A 1 257 ? -47.099 1.175 92.470 1.00 54.22 257 ASN A N 1
ATOM 2118 C CA . ASN A 1 257 ? -46.398 2.050 93.417 1.00 54.22 257 ASN A CA 1
ATOM 2119 C C . ASN A 1 257 ? -47.331 3.091 94.079 1.00 54.22 257 ASN A C 1
ATOM 2121 O O . ASN A 1 257 ? -46.840 4.005 94.745 1.00 54.22 257 ASN A O 1
ATOM 2125 N N . GLN A 1 258 ? -48.651 2.959 93.894 1.00 47.16 258 GLN A N 1
ATOM 2126 C CA . GLN A 1 258 ? -49.710 3.639 94.655 1.00 47.16 258 GLN A CA 1
ATOM 2127 C C . GLN A 1 258 ? -50.382 2.650 95.606 1.00 47.16 258 GLN A C 1
ATOM 2129 O O . GLN A 1 258 ? -50.758 3.095 96.712 1.00 47.16 258 GLN A O 1
#